Protein AF-A0A1G1CRH3-F1 (afdb_monomer_lite)

Secondary structure (DSSP, 8-state):
------PPPP---------------PPPPPPP-----------------------------PPPPP---------------------PPPPPTTHHHHHHHHHHHT--HHHHHHHHHHHHTT-TT-EETTTTEETTTTEEHHHHHHHHHHHTS---GGGGGSHHHHHHHHHHHHHHHGGGG-TTTT-

pLDDT: mean 76.16, std 23.14, range [40.47, 98.94]

Foldseek 3Di:
DDDDDDDDDDDDPDDDPPDDPPPDDDDDDDDDDDDDDDDDDDDDDDDDDPDDDDDDPPPPPDPDDDDDDDDDDDDPPDPPDPDDPDPDQDDEPCLVLLVVLCVVLVHDSVLLSQQLCVQPNNQQQDADPVQCFGGSNRDHLVRQQVLCVVVVHDSPSVCRSPHNSVSNSVSSCCSVPNDVVRVPRND

Sequence (187 aa):
MISIVNQINLNLVGVITSTVLAVTSPQAVPQDLALTDPVVGQVNLDSLDPQSGEISSSLVFKPAKPAQPARLVMAAKAAVKVEKPQKTLPESPYEALFTQFANQFGVEVQLLKRIAWCESHYHPDSYNRSGGYGGIFQFSSSTWQSTRRAMGLDPNPDLRFDAEQAIMTAAFKIAAGGVRAWPVCSR

Structure (mmCIF, N/CA/C/O backbone):
data_AF-A0A1G1CRH3-F1
#
_entry.id   AF-A0A1G1CRH3-F1
#
loop_
_atom_site.group_PDB
_atom_site.id
_atom_site.type_symbol
_atom_site.label_atom_id
_atom_site.label_alt_id
_atom_site.label_comp_id
_atom_site.label_asym_id
_atom_site.label_entity_id
_atom_site.label_seq_id
_atom_site.pdbx_PDB_ins_code
_atom_site.Cartn_x
_atom_site.Cartn_y
_atom_site.Cartn_z
_atom_site.occupancy
_atom_site.B_iso_or_equiv
_atom_site.auth_seq_id
_atom_site.auth_comp_id
_atom_site.auth_asym_id
_atom_site.auth_atom_id
_atom_site.pdbx_PDB_model_num
ATOM 1 N N . MET A 1 1 ? 69.887 -15.342 -23.455 1.00 40.47 1 MET A N 1
ATOM 2 C CA . MET A 1 1 ? 69.069 -16.457 -23.978 1.00 40.47 1 MET A CA 1
ATOM 3 C C . MET A 1 1 ? 67.656 -16.273 -23.432 1.00 40.47 1 MET A C 1
ATOM 5 O O . MET A 1 1 ? 67.504 -16.317 -22.224 1.00 40.47 1 MET A O 1
ATOM 9 N N . ILE A 1 2 ? 66.795 -15.616 -24.224 1.00 41.41 2 ILE A N 1
ATOM 10 C CA . ILE A 1 2 ? 65.574 -16.176 -24.867 1.00 41.41 2 ILE A CA 1
ATOM 11 C C . ILE A 1 2 ? 64.454 -16.336 -23.817 1.00 41.41 2 ILE A C 1
ATOM 13 O O . ILE A 1 2 ? 64.553 -17.197 -22.957 1.00 41.41 2 ILE A O 1
ATOM 17 N N . SER A 1 3 ? 63.548 -15.349 -23.689 1.00 42.38 3 SER A N 1
ATOM 18 C CA . SER A 1 3 ? 62.210 -15.282 -24.342 1.00 42.38 3 SER A CA 1
ATOM 19 C C . SER A 1 3 ? 61.366 -16.534 -24.053 1.00 42.38 3 SER A C 1
ATOM 21 O O . SER A 1 3 ? 61.834 -17.645 -24.235 1.00 42.38 3 SER A O 1
ATOM 23 N N . ILE A 1 4 ? 60.116 -16.428 -23.606 1.00 52.91 4 ILE A N 1
ATOM 24 C CA . ILE A 1 4 ? 58.981 -16.110 -24.482 1.00 52.91 4 ILE A CA 1
ATOM 25 C C . ILE A 1 4 ? 57.815 -15.535 -23.655 1.00 52.91 4 ILE A C 1
ATOM 27 O O . ILE A 1 4 ? 57.413 -16.081 -22.630 1.00 52.91 4 ILE A O 1
ATOM 31 N N . VAL A 1 5 ? 57.281 -14.426 -24.165 1.00 51.28 5 VAL A N 1
ATOM 32 C CA . VAL A 1 5 ? 56.033 -13.751 -23.795 1.00 51.28 5 VAL A CA 1
ATOM 33 C C . VAL A 1 5 ? 54.843 -14.555 -24.331 1.00 51.28 5 VAL A C 1
ATOM 35 O O . VAL A 1 5 ? 54.840 -14.945 -25.498 1.00 51.28 5 VAL A O 1
ATOM 38 N N . ASN A 1 6 ? 53.828 -14.783 -23.495 1.00 54.72 6 ASN A N 1
ATOM 39 C CA . ASN A 1 6 ? 52.579 -15.441 -23.879 1.00 54.72 6 ASN A CA 1
ATOM 40 C C . ASN A 1 6 ? 51.665 -14.440 -24.610 1.00 54.72 6 ASN A C 1
ATOM 42 O O . ASN A 1 6 ? 51.128 -13.518 -23.998 1.00 54.72 6 ASN A O 1
ATOM 46 N N . GLN A 1 7 ? 51.545 -14.605 -25.927 1.00 54.62 7 GLN A N 1
ATOM 47 C CA . GLN A 1 7 ? 50.739 -13.770 -26.816 1.00 54.62 7 GLN A CA 1
ATOM 48 C C . GLN A 1 7 ? 49.254 -14.141 -26.734 1.00 54.62 7 GLN A C 1
ATOM 50 O O . GLN A 1 7 ? 48.869 -15.288 -26.961 1.00 54.62 7 GLN A O 1
ATOM 55 N N . ILE A 1 8 ? 48.418 -13.139 -26.464 1.00 56.03 8 ILE A N 1
ATOM 56 C CA . ILE A 1 8 ? 46.960 -13.207 -26.579 1.00 56.03 8 ILE A CA 1
ATOM 57 C C . ILE A 1 8 ? 46.613 -13.076 -28.066 1.00 56.03 8 ILE A C 1
ATOM 59 O O . ILE A 1 8 ? 46.990 -12.102 -28.716 1.00 56.03 8 ILE A O 1
ATOM 63 N N . ASN A 1 9 ? 45.923 -14.080 -28.606 1.00 52.56 9 ASN A N 1
ATOM 64 C CA . ASN A 1 9 ? 45.497 -14.108 -30.000 1.00 52.56 9 ASN A CA 1
ATOM 65 C C . ASN A 1 9 ? 44.395 -13.077 -30.278 1.00 52.56 9 ASN A C 1
ATOM 67 O O . ASN A 1 9 ? 43.394 -12.986 -29.569 1.00 52.56 9 ASN A O 1
ATOM 71 N N . LEU A 1 10 ? 44.621 -12.341 -31.362 1.00 49.91 10 LEU A N 1
ATOM 72 C CA . LEU A 1 10 ? 43.716 -11.423 -32.037 1.00 49.91 10 LEU A CA 1
ATOM 73 C C . LEU A 1 10 ? 42.700 -12.193 -32.901 1.00 49.91 10 LEU A C 1
ATOM 75 O O . LEU A 1 10 ? 42.990 -13.294 -33.365 1.00 49.91 10 LEU A O 1
ATOM 79 N N . ASN A 1 11 ? 41.602 -11.500 -33.223 1.00 46.34 11 ASN A N 1
ATOM 80 C CA . ASN A 1 11 ? 40.618 -11.740 -34.294 1.00 46.34 11 ASN A CA 1
ATOM 81 C C . ASN A 1 11 ? 39.304 -12.406 -33.867 1.00 46.34 11 ASN A C 1
ATOM 83 O O . ASN A 1 11 ? 39.224 -13.622 -33.759 1.00 46.34 11 ASN A O 1
ATOM 87 N N . LEU A 1 12 ? 38.233 -11.604 -33.801 1.00 51.25 12 LEU A N 1
ATOM 88 C CA . LEU A 1 12 ? 37.187 -11.670 -34.831 1.00 51.25 12 LEU A CA 1
ATOM 89 C C . LEU A 1 12 ? 36.313 -10.403 -34.784 1.00 51.25 12 LEU A C 1
ATOM 91 O O . LEU A 1 12 ? 35.428 -10.260 -33.945 1.00 51.25 12 LEU A O 1
ATOM 95 N N . VAL A 1 13 ? 36.573 -9.469 -35.701 1.00 52.97 13 VAL A N 1
ATOM 96 C CA . VAL A 1 13 ? 35.662 -8.361 -36.014 1.00 52.97 13 VAL A CA 1
ATOM 97 C C . VAL A 1 13 ? 34.522 -8.949 -36.846 1.00 52.97 13 VAL A C 1
ATOM 99 O O . VAL A 1 13 ? 34.638 -9.108 -38.058 1.00 52.97 13 VAL A O 1
ATOM 102 N N . GLY A 1 14 ? 33.447 -9.349 -36.171 1.00 48.03 14 GLY A N 1
ATOM 103 C CA . GLY A 1 14 ? 32.207 -9.800 -36.793 1.00 48.03 14 GLY A CA 1
ATOM 104 C C . GLY A 1 14 ? 31.255 -8.628 -36.988 1.00 48.03 14 GLY A C 1
ATOM 105 O O . GLY A 1 14 ? 30.547 -8.235 -36.066 1.00 48.03 14 GLY A O 1
ATOM 106 N N . VAL A 1 15 ? 31.246 -8.074 -38.197 1.00 55.88 15 VAL A N 1
ATOM 107 C CA . VAL A 1 15 ? 30.199 -7.175 -38.690 1.00 55.88 15 VAL A CA 1
ATOM 108 C C . VAL A 1 15 ? 28.891 -7.968 -38.745 1.00 55.88 15 VAL A C 1
ATOM 110 O O . VAL A 1 15 ? 28.751 -8.863 -39.572 1.00 55.88 15 VAL A O 1
ATOM 113 N N . ILE A 1 16 ? 27.930 -7.644 -37.881 1.00 57.97 16 ILE A N 1
ATOM 114 C CA . ILE A 1 16 ? 26.533 -8.053 -38.053 1.00 57.97 16 ILE A CA 1
ATOM 115 C C . ILE A 1 16 ? 25.712 -6.807 -38.356 1.00 57.97 16 ILE A C 1
ATOM 117 O O . ILE A 1 16 ? 25.404 -5.985 -37.497 1.00 57.97 16 ILE A O 1
ATOM 121 N N . THR A 1 17 ? 25.416 -6.658 -39.642 1.00 55.25 17 THR A N 1
ATOM 122 C CA . THR A 1 17 ? 24.447 -5.723 -40.201 1.00 55.25 17 THR A CA 1
ATOM 123 C C . THR A 1 17 ? 23.059 -6.064 -39.666 1.00 55.25 17 THR A C 1
ATOM 125 O O . THR A 1 17 ? 22.392 -6.958 -40.187 1.00 55.25 17 THR A O 1
ATOM 128 N N . SER A 1 18 ? 22.616 -5.358 -38.627 1.00 52.81 18 SER A N 1
ATOM 129 C CA . SER A 1 18 ? 21.215 -5.378 -38.207 1.00 52.81 18 SER A CA 1
ATOM 130 C C . SER A 1 18 ? 20.369 -4.681 -39.267 1.00 52.81 18 SER A C 1
ATOM 132 O O . SER A 1 18 ? 20.340 -3.456 -39.377 1.00 52.81 18 SER A O 1
ATOM 134 N N . THR A 1 19 ? 19.693 -5.486 -40.075 1.00 62.59 19 THR A N 1
ATOM 135 C CA . THR A 1 19 ? 18.593 -5.064 -40.933 1.00 62.59 19 THR A CA 1
ATOM 136 C C . THR A 1 19 ? 17.456 -4.573 -40.039 1.00 62.59 19 THR A C 1
ATOM 138 O O . THR A 1 19 ? 16.835 -5.343 -39.311 1.00 62.59 19 THR A O 1
ATOM 141 N N . VAL A 1 20 ? 17.191 -3.267 -40.068 1.00 56.97 20 VAL A N 1
ATOM 142 C CA . VAL A 1 20 ? 15.997 -2.674 -39.461 1.00 56.97 20 VAL A CA 1
ATOM 143 C C . VAL A 1 20 ? 14.819 -2.975 -40.387 1.00 56.97 20 VAL A C 1
ATOM 145 O O . VAL A 1 20 ? 14.635 -2.311 -41.405 1.00 56.97 20 VAL A O 1
ATOM 148 N N . LEU A 1 21 ? 14.022 -3.992 -40.055 1.00 54.59 21 LEU A N 1
ATOM 149 C CA . LEU A 1 21 ? 12.676 -4.143 -40.606 1.00 54.59 21 LEU A CA 1
ATOM 150 C C . LEU A 1 21 ? 11.780 -3.106 -39.924 1.00 54.59 21 LEU A C 1
ATOM 152 O O . LEU A 1 21 ? 11.285 -3.313 -38.818 1.00 54.59 21 LEU A O 1
ATOM 156 N N . ALA A 1 22 ? 11.600 -1.965 -40.585 1.00 54.91 22 ALA A N 1
ATOM 157 C CA . ALA A 1 22 ? 10.552 -1.016 -40.252 1.00 54.91 22 ALA A CA 1
ATOM 158 C C . ALA A 1 22 ? 9.191 -1.678 -40.526 1.00 54.91 22 ALA A C 1
ATOM 160 O O . ALA A 1 22 ? 8.758 -1.770 -41.676 1.00 54.91 22 ALA A O 1
ATOM 161 N N . VAL A 1 23 ? 8.519 -2.155 -39.474 1.00 50.09 23 VAL A N 1
ATOM 162 C CA . VAL A 1 23 ? 7.095 -2.495 -39.549 1.00 50.09 23 VAL A CA 1
ATOM 163 C C . VAL A 1 23 ? 6.340 -1.170 -39.654 1.00 50.09 23 VAL A C 1
ATOM 165 O O . VAL A 1 23 ? 6.218 -0.396 -38.707 1.00 50.09 23 VAL A O 1
ATOM 168 N N . THR A 1 24 ? 5.933 -0.849 -40.874 1.00 51.28 24 THR A N 1
ATOM 169 C CA . THR A 1 24 ? 5.051 0.273 -41.163 1.00 51.28 24 THR A CA 1
ATOM 170 C C . THR A 1 24 ? 3.630 -0.270 -41.097 1.00 51.28 24 THR A C 1
ATOM 172 O O . THR A 1 24 ? 3.178 -0.976 -41.991 1.00 51.28 24 THR A O 1
ATOM 175 N N . SER A 1 25 ? 2.934 0.010 -39.996 1.00 64.12 25 SER A N 1
ATOM 176 C CA . SER A 1 25 ? 1.481 -0.158 -39.922 1.00 64.12 25 SER A CA 1
ATOM 177 C C . SER A 1 25 ? 0.824 1.174 -40.272 1.00 64.12 25 SER A C 1
ATOM 179 O O . SER A 1 25 ? 0.838 2.077 -39.434 1.00 64.12 25 SER A O 1
ATOM 181 N N . PRO A 1 26 ? 0.232 1.337 -41.466 1.00 57.19 26 PRO A N 1
ATOM 182 C CA . PRO A 1 26 ? -0.725 2.403 -41.689 1.00 57.19 26 PRO A CA 1
ATOM 183 C C . PRO A 1 26 ? -2.065 2.019 -41.052 1.00 57.19 26 PRO A C 1
ATOM 185 O O . PRO A 1 26 ? -2.687 1.010 -41.384 1.00 57.19 26 PRO A O 1
ATOM 188 N N . GLN A 1 27 ? -2.480 2.850 -40.101 1.00 49.41 27 GLN A N 1
ATOM 189 C CA . GLN A 1 27 ? -3.813 2.870 -39.516 1.00 49.41 27 GLN A CA 1
ATOM 190 C C . GLN A 1 27 ? -4.856 3.074 -40.624 1.00 49.41 27 GLN A C 1
ATOM 192 O O . GLN A 1 27 ? -4.813 4.067 -41.348 1.00 49.41 27 GLN A O 1
ATOM 197 N N . ALA A 1 28 ? -5.808 2.147 -40.735 1.00 53.78 28 ALA A N 1
ATOM 198 C CA . ALA A 1 28 ? -7.038 2.372 -41.480 1.00 53.78 28 ALA A CA 1
ATOM 199 C C . ALA A 1 28 ? -7.995 3.191 -40.603 1.00 53.78 28 ALA A C 1
ATOM 201 O O . ALA A 1 28 ? -8.389 2.770 -39.515 1.00 53.78 28 ALA A O 1
ATOM 202 N N . VAL A 1 29 ? -8.310 4.389 -41.082 1.00 62.53 29 VAL A N 1
ATOM 203 C CA . VAL A 1 29 ? -9.288 5.324 -40.520 1.00 62.53 29 VAL A CA 1
ATOM 204 C C . VAL A 1 29 ? -10.705 4.805 -40.826 1.00 62.53 29 VAL A C 1
ATOM 206 O O . VAL A 1 29 ? -10.929 4.334 -41.944 1.00 62.53 29 VAL A O 1
ATOM 209 N N . PRO A 1 30 ? -11.666 4.873 -39.887 1.00 56.84 30 PRO A N 1
ATOM 210 C CA . PRO A 1 30 ? -13.060 4.520 -40.153 1.00 56.84 30 PRO A CA 1
ATOM 211 C C . PRO A 1 30 ? -13.726 5.565 -41.059 1.00 56.84 30 PRO A C 1
ATOM 213 O O . PRO A 1 30 ? -13.561 6.766 -40.846 1.00 56.84 30 PRO A O 1
ATOM 216 N N . GLN A 1 31 ? -14.482 5.102 -42.059 1.00 55.53 31 GLN A N 1
ATOM 217 C CA . GLN A 1 31 ? -15.371 5.948 -42.853 1.00 55.53 31 GLN A CA 1
ATOM 218 C C . GLN A 1 31 ? -16.820 5.860 -42.368 1.00 55.53 31 GLN A C 1
ATOM 220 O O . GLN A 1 31 ? -17.284 4.844 -41.855 1.00 55.53 31 GLN A O 1
ATOM 225 N N . ASP A 1 32 ? -17.452 7.009 -42.539 1.00 46.66 32 ASP A N 1
ATOM 226 C CA . ASP A 1 32 ? -18.704 7.530 -42.024 1.00 46.66 32 ASP A CA 1
ATOM 227 C C . ASP A 1 32 ? -19.993 6.929 -42.621 1.00 46.66 32 ASP A C 1
ATOM 229 O O . ASP A 1 32 ? -19.995 6.382 -43.720 1.00 46.66 32 ASP A O 1
ATOM 233 N N . LEU A 1 33 ? -21.087 7.186 -41.890 1.00 47.84 33 LEU A N 1
ATOM 234 C CA . LEU A 1 33 ? -22.477 7.448 -42.322 1.00 47.84 33 LEU A CA 1
ATOM 235 C C . LEU A 1 33 ? -23.228 6.483 -43.271 1.00 47.84 33 LEU A C 1
ATOM 237 O O . LEU A 1 33 ? -22.964 6.426 -44.466 1.00 47.84 33 LEU A O 1
ATOM 241 N N . ALA A 1 34 ? -24.351 5.943 -42.771 1.00 45.38 34 ALA A N 1
ATOM 242 C CA . ALA A 1 34 ? -25.724 6.249 -43.242 1.00 45.38 34 ALA A CA 1
ATOM 243 C C . ALA A 1 34 ? -26.755 5.451 -42.404 1.00 45.38 34 ALA A C 1
ATOM 245 O O . ALA A 1 34 ? -26.666 4.233 -42.297 1.00 45.38 34 ALA A O 1
AT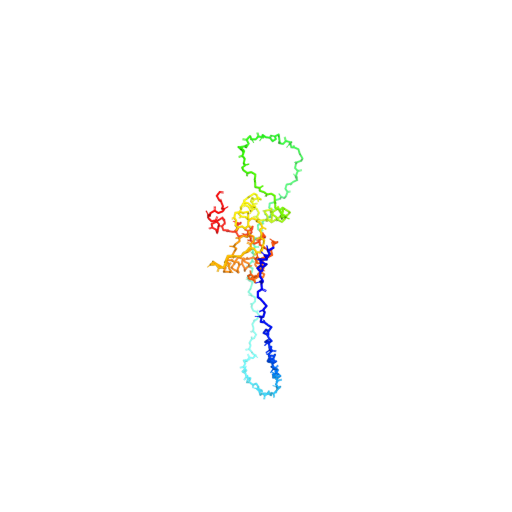OM 246 N N . LEU A 1 35 ? -27.608 6.111 -41.611 1.00 51.50 35 LEU A N 1
ATOM 247 C CA . LEU A 1 35 ? -29.008 6.458 -41.933 1.00 51.50 35 LEU A CA 1
ATOM 248 C C . LEU A 1 35 ? -29.874 5.281 -42.434 1.00 51.50 35 LEU A C 1
ATOM 250 O O . LEU A 1 35 ? -29.837 4.959 -43.613 1.00 51.50 35 LEU A O 1
ATOM 254 N N . THR A 1 36 ? -30.722 4.730 -41.554 1.00 52.44 36 THR A N 1
ATOM 255 C CA . THR A 1 36 ? -32.134 4.384 -41.842 1.00 52.44 36 THR A CA 1
ATOM 256 C C . THR A 1 36 ? -32.944 4.350 -40.531 1.00 52.44 36 THR A C 1
ATOM 258 O O . THR A 1 36 ? -32.824 3.435 -39.728 1.00 52.44 36 THR A O 1
ATOM 261 N N . ASP A 1 37 ? -33.643 5.461 -40.294 1.00 56.28 37 ASP A N 1
ATOM 262 C CA . ASP A 1 37 ? -35.018 5.698 -39.808 1.00 56.28 37 ASP A CA 1
ATOM 263 C C . ASP A 1 37 ? -35.855 4.691 -38.963 1.00 56.28 37 ASP A C 1
ATOM 265 O O . ASP A 1 37 ? -35.586 3.493 -38.901 1.00 56.28 37 ASP A O 1
ATOM 269 N N . PRO A 1 38 ? -36.908 5.204 -38.273 1.00 57.53 38 PRO A N 1
ATOM 270 C CA . PRO A 1 38 ? -37.418 4.688 -37.004 1.00 57.53 38 PRO A CA 1
ATOM 271 C C . PRO A 1 38 ? -38.680 3.822 -37.136 1.00 57.53 38 PRO A C 1
ATOM 273 O O . PRO A 1 38 ? -39.551 4.076 -37.966 1.00 57.53 38 PRO A O 1
ATOM 276 N N . VAL A 1 39 ? -38.853 2.866 -36.216 1.00 54.38 39 VAL A N 1
ATOM 277 C CA . VAL A 1 39 ? -40.161 2.251 -35.945 1.00 54.38 39 VAL A CA 1
ATOM 278 C C . VAL A 1 39 ? -40.770 2.875 -34.694 1.00 54.38 39 VAL A C 1
ATOM 280 O O . VAL A 1 39 ? -40.325 2.690 -33.563 1.00 54.38 39 VAL A O 1
ATOM 283 N N . VAL A 1 40 ? -41.808 3.656 -34.969 1.00 43.47 40 VAL A N 1
ATOM 284 C CA . VAL A 1 40 ? -42.787 4.215 -34.049 1.00 43.47 40 VAL A CA 1
ATOM 285 C C . VAL A 1 40 ? -43.629 3.070 -33.484 1.00 43.47 40 VAL A C 1
ATOM 287 O O . VAL A 1 40 ? -44.375 2.422 -34.212 1.00 43.47 40 VAL A O 1
ATOM 290 N N . GLY A 1 41 ? -43.528 2.836 -32.178 1.00 44.62 41 GLY A N 1
ATOM 291 C CA . GLY A 1 41 ? -44.517 2.091 -31.406 1.00 44.62 41 GLY A CA 1
ATOM 292 C C . GLY A 1 41 ? -45.351 3.080 -30.604 1.00 44.62 41 GLY A C 1
ATOM 293 O O . GLY A 1 41 ? -44.901 3.570 -29.572 1.00 44.62 41 GLY A O 1
ATOM 294 N N . GLN A 1 42 ? -46.541 3.410 -31.105 1.00 53.72 42 GLN A N 1
ATOM 295 C CA . GLN A 1 42 ? -47.527 4.215 -30.389 1.00 53.72 42 GLN A CA 1
ATOM 296 C C . GLN A 1 42 ? -47.968 3.478 -29.119 1.00 53.72 42 GLN A C 1
ATOM 298 O O . GLN A 1 42 ? -48.537 2.391 -29.200 1.00 53.72 42 GLN A O 1
ATOM 303 N N . VAL A 1 43 ? -47.768 4.093 -27.955 1.00 51.75 43 VAL A N 1
ATOM 304 C CA . VAL A 1 43 ? -48.576 3.803 -26.769 1.00 51.75 43 VAL A CA 1
ATOM 305 C C . VAL A 1 43 ? -49.463 5.011 -26.508 1.00 51.75 43 VAL A C 1
ATOM 307 O O . VAL A 1 43 ? -48.998 6.148 -26.468 1.00 51.75 43 VAL A O 1
ATOM 310 N N . ASN A 1 44 ? -50.762 4.733 -26.455 1.00 43.47 44 ASN A N 1
ATOM 311 C CA . ASN A 1 44 ? -51.834 5.707 -26.350 1.00 43.47 44 ASN A CA 1
ATOM 312 C C . ASN A 1 44 ? -51.672 6.597 -25.115 1.00 43.47 44 ASN A C 1
ATOM 314 O O . ASN A 1 44 ? -51.469 6.119 -24.000 1.00 43.47 44 ASN A O 1
ATOM 318 N N . LEU A 1 45 ? -51.806 7.896 -25.356 1.00 47.66 45 LEU A N 1
ATOM 319 C CA . LEU A 1 45 ? -51.907 8.950 -24.365 1.00 47.66 45 LEU A CA 1
ATOM 320 C C . LEU A 1 45 ? -53.391 9.171 -24.078 1.00 47.66 45 LEU A C 1
ATOM 322 O O . LEU A 1 45 ? -53.982 10.039 -24.693 1.00 47.66 45 LEU A O 1
ATOM 326 N N . ASP A 1 46 ? -53.982 8.367 -23.197 1.00 49.72 46 ASP A N 1
ATOM 327 C CA . ASP A 1 46 ? -55.298 8.638 -22.604 1.00 49.72 46 ASP A CA 1
ATOM 328 C C . ASP A 1 46 ? -55.490 7.739 -21.376 1.00 49.72 46 ASP A C 1
ATOM 330 O O . ASP A 1 46 ? -55.878 6.582 -21.499 1.00 49.72 46 ASP A O 1
ATOM 334 N N . SER A 1 47 ? -55.175 8.255 -20.186 1.00 47.97 47 SER A N 1
ATOM 335 C CA . SER A 1 47 ? -56.052 8.149 -19.012 1.00 47.97 47 SER A CA 1
ATOM 336 C C . SER A 1 47 ? -55.434 8.917 -17.846 1.00 47.97 47 SER A C 1
ATOM 338 O O . SER A 1 47 ? -54.352 8.603 -17.354 1.00 47.97 47 SER A O 1
ATOM 340 N N . LEU A 1 48 ? -56.154 9.948 -17.425 1.00 49.41 48 LEU A N 1
ATOM 341 C CA . LEU A 1 48 ? -55.945 10.709 -16.204 1.00 49.41 48 LEU A CA 1
ATOM 342 C C . LEU A 1 48 ? -56.168 9.799 -14.991 1.00 49.41 48 LEU A C 1
ATOM 344 O O . LEU A 1 48 ? -57.236 9.206 -14.888 1.00 49.41 48 LEU A O 1
ATOM 348 N N . ASP A 1 49 ? -55.220 9.758 -14.055 1.00 53.50 49 ASP A N 1
ATOM 349 C CA . ASP A 1 49 ? -55.545 9.534 -12.642 1.00 53.50 49 ASP A CA 1
ATOM 350 C C . ASP A 1 49 ? -54.439 10.105 -11.729 1.00 53.50 49 ASP A C 1
ATOM 352 O O . ASP A 1 49 ? -53.329 9.565 -11.682 1.00 53.50 49 ASP A O 1
ATOM 356 N N . PRO A 1 50 ? -54.680 11.224 -11.019 1.00 49.97 50 PRO A N 1
ATOM 357 C CA . PRO A 1 50 ? -53.822 11.696 -9.948 1.00 49.97 50 PRO A CA 1
ATOM 358 C C . PRO A 1 50 ? -54.346 11.141 -8.618 1.00 49.97 50 PRO A C 1
ATOM 360 O O . PRO A 1 50 ? -55.029 11.838 -7.868 1.00 49.97 50 PRO A O 1
ATOM 363 N N . GLN A 1 51 ? -54.008 9.892 -8.297 1.00 45.50 51 GLN A N 1
ATOM 364 C CA . GLN A 1 51 ? -54.186 9.366 -6.944 1.00 45.50 51 GLN A CA 1
ATOM 365 C C . GLN A 1 51 ? -52.863 9.388 -6.184 1.00 45.50 51 GLN A C 1
ATOM 367 O O . GLN A 1 51 ? -51.994 8.531 -6.323 1.00 45.50 51 GLN A O 1
ATOM 372 N N . SER A 1 52 ? -52.752 10.439 -5.372 1.00 50.25 52 SER A N 1
ATOM 373 C CA . SER A 1 52 ? -52.195 10.435 -4.020 1.00 50.25 52 SER A CA 1
ATOM 374 C C . SER A 1 52 ? -51.852 9.043 -3.477 1.00 50.25 52 SER A C 1
ATOM 376 O O . SER A 1 52 ? -52.725 8.297 -3.035 1.00 50.25 52 SER A O 1
ATOM 378 N N . GLY A 1 53 ? -50.557 8.744 -3.459 1.00 40.81 53 GLY A N 1
ATOM 379 C CA . GLY A 1 53 ? -49.967 7.612 -2.762 1.00 40.81 53 GLY A CA 1
ATOM 380 C C . GLY A 1 53 ? -48.792 8.107 -1.940 1.00 40.81 53 GLY A C 1
ATOM 381 O O . GLY A 1 53 ? -47.644 8.038 -2.371 1.00 40.81 53 GLY A O 1
ATOM 382 N N . GLU A 1 54 ? -49.093 8.655 -0.767 1.00 49.22 54 GLU A N 1
ATOM 383 C CA . GLU A 1 54 ? -48.099 8.880 0.269 1.00 49.22 54 GLU A CA 1
ATOM 384 C C . GLU A 1 54 ? -47.478 7.537 0.666 1.00 49.22 54 GLU A C 1
ATOM 386 O O . GLU A 1 54 ? -48.115 6.716 1.320 1.00 49.22 54 GLU A O 1
ATOM 391 N N . ILE A 1 55 ? -46.210 7.326 0.320 1.00 49.78 55 ILE A N 1
ATOM 392 C CA . ILE A 1 55 ? -45.344 6.438 1.096 1.00 49.78 55 ILE A CA 1
ATOM 393 C C . ILE A 1 55 ? -44.147 7.227 1.599 1.00 49.78 55 ILE A C 1
ATOM 395 O O . ILE A 1 55 ? -43.029 7.187 1.093 1.00 49.78 55 ILE A O 1
ATOM 399 N N . SER A 1 56 ? -44.453 7.948 2.674 1.00 53.47 56 SER A N 1
ATOM 400 C CA . SER A 1 56 ? -43.578 8.134 3.819 1.00 53.47 56 SER A CA 1
ATOM 401 C C . SER A 1 56 ? -42.716 6.884 4.050 1.00 53.47 56 SER A C 1
ATOM 403 O O . SER A 1 56 ? -43.178 5.864 4.555 1.00 53.47 56 SER A O 1
ATOM 405 N N . SER A 1 57 ? -41.441 6.959 3.676 1.00 45.75 57 SER A N 1
ATOM 406 C CA . SER A 1 57 ? -40.389 6.136 4.271 1.00 45.75 57 SER A CA 1
ATOM 407 C C . SER A 1 57 ? -39.470 7.061 5.046 1.00 45.75 57 SER A C 1
ATOM 409 O O . SER A 1 57 ? -38.415 7.495 4.589 1.00 45.75 57 SER A O 1
ATOM 411 N N . SER A 1 58 ? -39.938 7.375 6.252 1.00 51.06 58 SER A N 1
ATOM 412 C CA . SER A 1 58 ? -39.124 7.896 7.339 1.00 51.06 58 SER A CA 1
ATOM 413 C C . SER A 1 58 ? -38.024 6.883 7.659 1.00 51.06 58 SER A C 1
ATOM 415 O O . SER A 1 58 ? -38.215 5.973 8.465 1.00 51.06 58 SER A O 1
ATOM 417 N N . LEU A 1 59 ? -36.847 7.045 7.057 1.00 47.53 59 LEU A N 1
ATOM 418 C CA . LEU A 1 59 ? -35.627 6.534 7.666 1.00 47.53 59 LEU A CA 1
ATOM 419 C C . LEU A 1 59 ? -35.309 7.437 8.852 1.00 47.53 59 LEU A C 1
ATOM 421 O O . LEU A 1 59 ? -34.742 8.520 8.729 1.00 47.53 59 LEU A O 1
ATOM 425 N N . VAL A 1 60 ? -35.755 6.958 10.008 1.00 48.41 60 VAL A N 1
ATOM 426 C CA . VAL A 1 60 ? -35.403 7.422 11.343 1.00 48.41 60 VAL A CA 1
ATOM 427 C C . VAL A 1 60 ? -33.880 7.543 11.429 1.00 48.41 60 VAL A C 1
ATOM 429 O O . VAL A 1 60 ? -33.169 6.567 11.677 1.00 48.41 60 VAL A O 1
ATOM 432 N N . PHE A 1 61 ? -33.367 8.758 11.239 1.00 46.81 61 PHE A N 1
ATOM 433 C CA . PHE A 1 61 ? -32.048 9.122 11.729 1.00 46.81 61 PHE A CA 1
ATOM 434 C C . PHE A 1 61 ? -32.113 9.024 13.249 1.00 46.81 61 PHE A C 1
ATOM 436 O O . PHE A 1 61 ? -32.708 9.863 13.926 1.00 46.81 61 PHE A O 1
ATOM 443 N N . LYS A 1 62 ? -31.528 7.953 13.793 1.00 49.72 62 LYS A N 1
ATOM 444 C CA . LYS A 1 62 ? -31.236 7.868 15.223 1.00 49.72 62 LYS A CA 1
ATOM 445 C C . LYS A 1 62 ? -30.451 9.131 15.597 1.00 49.72 62 LYS A C 1
ATOM 447 O O . LYS A 1 62 ? -29.428 9.383 14.956 1.00 49.72 62 LYS A O 1
ATOM 452 N N . PRO A 1 63 ? -30.892 9.914 16.597 1.00 50.88 63 PRO A N 1
ATOM 453 C CA . PRO A 1 63 ? -30.152 11.080 17.043 1.00 50.88 63 PRO A CA 1
ATOM 454 C C . PRO A 1 63 ? -28.721 10.673 17.378 1.00 50.88 63 PRO A C 1
ATOM 456 O O . PRO A 1 63 ? -28.490 9.770 18.190 1.00 50.88 63 PRO A O 1
ATOM 459 N N . ALA A 1 64 ? -27.764 11.326 16.722 1.00 53.22 64 ALA A N 1
ATOM 460 C CA . ALA A 1 64 ? -26.372 11.255 17.108 1.00 53.22 64 ALA A CA 1
ATOM 461 C C . ALA A 1 64 ? -26.274 11.636 18.590 1.00 53.22 64 ALA A C 1
ATOM 463 O O . ALA A 1 64 ? -26.796 12.662 19.030 1.00 53.22 64 ALA A O 1
ATOM 464 N N . LYS A 1 65 ? -25.644 10.754 19.367 1.00 50.75 65 LYS A N 1
ATOM 465 C CA . LYS A 1 65 ? -25.349 10.942 20.785 1.00 50.75 65 LYS A CA 1
ATOM 466 C C . LYS A 1 65 ? -24.721 12.334 20.989 1.00 50.75 65 LYS A C 1
ATOM 468 O O . LYS A 1 65 ? -23.770 12.644 20.271 1.00 50.75 65 LYS A O 1
ATOM 473 N N . PRO A 1 66 ? -25.205 13.152 21.943 1.00 50.00 66 PRO A N 1
ATOM 474 C CA . PRO A 1 66 ? -24.651 14.476 22.194 1.00 50.00 66 PRO A CA 1
ATOM 475 C C . PRO A 1 66 ? -23.137 14.408 22.397 1.00 50.00 66 PRO A C 1
ATOM 477 O O . PRO A 1 66 ? -22.648 13.629 23.223 1.00 50.00 66 PRO A O 1
ATOM 480 N N . ALA A 1 67 ? -22.411 15.227 21.634 1.00 51.06 67 ALA A N 1
ATOM 481 C CA . ALA A 1 67 ? -21.007 15.509 21.870 1.00 51.06 67 ALA A CA 1
ATOM 482 C C . ALA A 1 67 ? -20.878 16.080 23.288 1.00 51.06 67 ALA A C 1
ATOM 484 O O . ALA A 1 67 ? -21.358 17.173 23.586 1.00 51.06 67 ALA A O 1
ATOM 485 N N . GLN A 1 68 ? -20.291 15.292 24.187 1.00 58.44 68 GLN A N 1
ATOM 486 C CA . GLN A 1 68 ? -19.972 15.745 25.532 1.00 58.44 68 GLN A CA 1
ATOM 487 C C . GLN A 1 68 ? -18.917 16.856 25.441 1.00 58.44 68 GLN A C 1
ATOM 489 O O . GLN A 1 68 ? -17.957 16.707 24.679 1.00 58.44 68 GLN A O 1
ATOM 494 N N . PRO A 1 69 ? -19.038 17.942 26.223 1.00 50.56 69 PRO A N 1
ATOM 495 C CA . PRO A 1 69 ? -17.944 18.883 26.383 1.00 50.56 69 PRO A CA 1
ATOM 496 C C . PRO A 1 69 ? -16.757 18.134 26.998 1.00 50.56 69 PRO A C 1
ATOM 498 O O . PRO A 1 69 ? -16.874 17.515 28.058 1.00 50.56 69 PRO A O 1
ATOM 501 N N . ALA A 1 70 ? -15.626 18.158 26.293 1.00 50.31 70 ALA A N 1
ATOM 502 C CA . ALA A 1 70 ? -14.377 17.567 26.740 1.00 50.31 70 ALA A CA 1
ATOM 503 C C . ALA A 1 70 ? -13.984 18.176 28.093 1.00 50.31 70 ALA A C 1
ATOM 505 O O . ALA A 1 70 ? -13.586 19.336 28.198 1.00 50.31 70 ALA A O 1
ATOM 506 N N . ARG A 1 71 ? -14.131 17.371 29.146 1.00 58.12 71 ARG A N 1
ATOM 507 C CA . ARG A 1 71 ? -13.651 17.667 30.489 1.00 58.12 71 ARG A CA 1
ATOM 508 C C . ARG A 1 71 ? -12.125 17.683 30.452 1.00 58.12 71 ARG A C 1
ATOM 510 O O . ARG A 1 71 ? -11.499 16.653 30.212 1.00 58.12 71 ARG A O 1
ATOM 517 N N . LEU A 1 72 ? -11.543 18.854 30.695 1.00 49.72 72 LEU A N 1
ATOM 518 C CA . LEU A 1 72 ? -10.122 18.986 30.984 1.00 49.72 72 LEU A CA 1
ATOM 519 C C . LEU A 1 72 ? -9.744 18.184 32.239 1.00 49.72 72 LEU A C 1
ATOM 521 O O . LEU A 1 72 ? -10.491 18.139 33.215 1.00 49.72 72 LEU A O 1
ATOM 525 N N . VAL A 1 73 ? -8.521 17.653 32.165 1.00 49.00 73 VAL A N 1
ATOM 526 C CA . VAL A 1 73 ? -7.637 17.124 33.213 1.00 49.00 73 VAL A CA 1
ATOM 527 C C . VAL A 1 73 ? -8.120 15.915 34.019 1.00 49.00 73 VAL A C 1
ATOM 529 O O . VAL A 1 73 ? -8.918 16.029 34.937 1.00 49.00 73 VAL A O 1
ATOM 532 N N . MET A 1 74 ? -7.467 14.771 33.784 1.00 46.25 74 MET A N 1
ATOM 533 C CA . MET A 1 74 ? -6.465 14.260 34.728 1.00 46.25 74 MET A CA 1
ATOM 534 C C . MET A 1 74 ? -5.349 13.557 33.950 1.00 46.25 74 MET A C 1
ATOM 536 O O . MET A 1 74 ? -5.607 12.712 33.097 1.00 46.25 74 MET A O 1
ATOM 540 N N . ALA A 1 75 ? -4.105 13.933 34.239 1.00 56.22 75 ALA A N 1
ATOM 541 C CA . ALA A 1 75 ? -2.917 13.255 33.753 1.00 56.22 75 ALA A CA 1
ATOM 542 C C . ALA A 1 75 ? -2.959 11.784 34.193 1.00 56.22 75 ALA A C 1
ATOM 544 O O . ALA A 1 75 ? -2.770 11.468 35.369 1.00 56.22 75 ALA A O 1
ATOM 545 N N . ALA A 1 76 ? -3.210 10.881 33.244 1.00 50.84 76 ALA A N 1
ATOM 546 C CA . ALA A 1 76 ? -2.968 9.466 33.447 1.00 50.84 76 ALA A CA 1
ATOM 547 C C . ALA A 1 76 ? -1.452 9.282 33.536 1.00 50.84 76 ALA A C 1
ATOM 549 O O . ALA A 1 76 ? -0.729 9.380 32.546 1.00 50.84 76 ALA A O 1
ATOM 550 N N . LYS A 1 77 ? -0.970 9.068 34.759 1.00 47.84 77 LYS A N 1
ATOM 551 C CA . LYS A 1 77 ? 0.394 8.637 35.042 1.00 47.84 77 LYS A CA 1
ATOM 552 C C . LYS A 1 77 ? 0.587 7.308 34.308 1.00 47.84 77 LYS A C 1
ATOM 554 O O . LYS A 1 77 ? 0.066 6.285 34.745 1.00 47.84 77 LYS A O 1
ATOM 559 N N . ALA A 1 78 ? 1.240 7.354 33.149 1.00 52.34 78 ALA A N 1
ATOM 560 C CA . ALA A 1 78 ? 1.502 6.184 32.329 1.00 52.34 78 ALA A CA 1
ATOM 561 C C . ALA A 1 78 ? 2.280 5.172 33.175 1.00 52.34 78 ALA A C 1
ATOM 563 O O . ALA A 1 78 ? 3.442 5.388 33.521 1.00 52.34 78 ALA A O 1
ATOM 564 N N . ALA A 1 79 ? 1.618 4.082 33.557 1.00 52.41 79 ALA A N 1
ATOM 565 C CA . ALA A 1 79 ? 2.298 2.911 34.065 1.00 52.41 79 ALA A CA 1
ATOM 566 C C . ALA A 1 79 ? 3.126 2.365 32.899 1.00 52.41 79 ALA A C 1
ATOM 568 O O . ALA A 1 79 ? 2.591 1.724 31.995 1.00 52.41 79 ALA A O 1
ATOM 569 N N . VAL A 1 80 ? 4.420 2.688 32.891 1.00 51.38 80 VAL A N 1
ATOM 570 C CA . VAL A 1 80 ? 5.388 2.108 31.963 1.00 51.38 80 VAL A CA 1
ATOM 571 C C . VAL A 1 80 ? 5.477 0.630 32.311 1.00 51.38 80 VAL A C 1
ATOM 573 O O . VAL A 1 80 ? 6.197 0.211 33.216 1.00 51.38 80 VAL A O 1
ATOM 576 N N . LYS A 1 81 ? 4.664 -0.167 31.624 1.00 57.25 81 LYS A N 1
ATOM 577 C CA . LYS A 1 81 ? 4.839 -1.608 31.570 1.00 57.25 81 LYS A CA 1
ATOM 578 C C . LYS A 1 81 ? 6.227 -1.823 30.978 1.00 57.25 81 LYS A C 1
ATOM 580 O O . LYS A 1 81 ? 6.493 -1.354 29.878 1.00 57.25 81 LYS A O 1
ATOM 585 N N . VAL A 1 82 ? 7.115 -2.473 31.729 1.00 50.69 82 VAL A N 1
ATOM 586 C CA . VAL A 1 82 ? 8.420 -2.897 31.217 1.00 50.69 82 VAL A CA 1
ATOM 587 C C . VAL A 1 82 ? 8.138 -3.901 30.105 1.00 50.69 82 VAL A C 1
ATOM 589 O O . VAL A 1 82 ? 7.837 -5.071 30.354 1.00 50.69 82 VAL A O 1
ATOM 592 N N . GLU A 1 83 ? 8.107 -3.402 28.876 1.00 62.78 83 GLU A N 1
ATOM 593 C CA . GLU A 1 83 ? 7.949 -4.213 27.684 1.00 62.78 83 GLU A CA 1
ATOM 594 C C . GLU A 1 83 ? 9.220 -5.051 27.528 1.00 62.78 83 GLU A C 1
ATOM 596 O O . GLU A 1 83 ? 10.337 -4.551 27.681 1.00 62.78 83 GLU A O 1
ATOM 601 N N . LYS A 1 84 ? 9.050 -6.362 27.297 1.00 47.66 84 LYS A N 1
ATOM 602 C CA . LYS A 1 84 ? 10.161 -7.244 26.911 1.00 47.66 84 LYS A CA 1
ATOM 603 C C . LYS A 1 84 ? 10.940 -6.571 25.775 1.00 47.66 84 LYS A C 1
ATOM 605 O O . LYS A 1 84 ? 10.288 -5.918 24.965 1.00 47.66 84 LYS A O 1
ATOM 610 N N . PRO A 1 85 ? 12.266 -6.778 25.652 1.00 51.47 85 PRO A N 1
ATOM 611 C CA . PRO A 1 85 ? 13.028 -6.282 24.512 1.00 51.47 85 PRO A CA 1
ATOM 612 C C . PRO A 1 85 ? 12.369 -6.766 23.217 1.00 51.47 85 PRO A C 1
ATOM 614 O O . PRO A 1 85 ? 12.507 -7.926 22.823 1.00 51.47 85 PRO A O 1
ATOM 617 N N . GLN A 1 86 ? 11.561 -5.907 22.602 1.00 57.88 86 GLN A N 1
ATOM 618 C CA . GLN A 1 86 ? 10.988 -6.181 21.304 1.00 57.88 86 GLN A CA 1
ATOM 619 C C . GLN A 1 86 ? 12.138 -6.072 20.321 1.00 57.88 86 GLN A C 1
ATOM 621 O O . GLN A 1 86 ? 12.909 -5.113 20.351 1.00 57.88 86 GLN A O 1
ATOM 626 N N . LYS A 1 87 ? 12.269 -7.082 19.462 1.00 7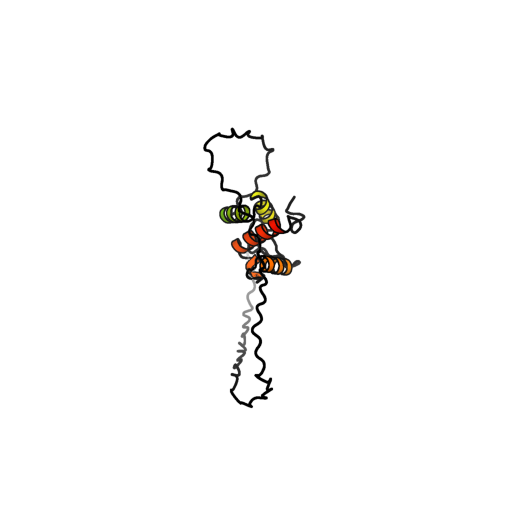0.19 87 LYS A N 1
ATOM 627 C CA . LYS A 1 87 ? 13.143 -6.997 18.300 1.00 70.19 87 LYS A CA 1
ATOM 628 C C . LYS A 1 87 ? 12.742 -5.735 17.540 1.00 70.19 87 LYS A C 1
ATOM 630 O O . LYS A 1 87 ? 11.634 -5.671 17.012 1.00 70.19 87 LYS A O 1
ATOM 635 N N . THR A 1 88 ? 13.613 -4.734 17.543 1.00 85.50 88 THR A N 1
ATOM 636 C CA . THR A 1 88 ? 13.342 -3.464 16.879 1.00 85.50 88 THR A CA 1
ATOM 637 C C . THR A 1 88 ? 13.300 -3.717 15.379 1.00 85.50 88 THR A C 1
ATOM 639 O O . THR A 1 88 ? 14.266 -4.226 14.804 1.00 85.50 88 THR A O 1
ATOM 642 N N . LEU A 1 89 ? 12.158 -3.421 14.757 1.00 91.69 89 LEU A N 1
ATOM 643 C CA . LEU A 1 89 ? 12.050 -3.406 13.302 1.00 91.69 89 LEU A CA 1
ATOM 644 C C . LEU A 1 89 ? 12.975 -2.313 12.751 1.00 91.69 89 LEU A C 1
ATOM 646 O O . LEU A 1 89 ? 13.094 -1.262 13.384 1.00 91.69 89 LEU A O 1
ATOM 650 N N . PRO A 1 90 ? 13.621 -2.531 11.596 1.00 95.12 90 PRO A N 1
ATOM 651 C CA . PRO A 1 90 ? 14.337 -1.464 10.914 1.00 95.12 90 PRO A CA 1
ATOM 652 C C . PRO A 1 90 ? 13.406 -0.311 10.550 1.00 95.12 90 PRO A C 1
ATOM 654 O O . PRO A 1 90 ? 12.212 -0.516 10.293 1.00 95.12 90 PRO A O 1
ATOM 657 N N . GLU A 1 91 ? 13.979 0.888 10.526 1.00 95.19 91 GLU A N 1
ATOM 658 C CA . GLU A 1 91 ? 13.268 2.097 10.132 1.00 95.19 91 GLU A CA 1
ATOM 659 C C . GLU A 1 91 ? 12.893 2.033 8.653 1.00 95.19 91 GLU A C 1
ATOM 661 O O . GLU A 1 91 ? 13.685 1.595 7.812 1.00 95.19 91 GLU A O 1
ATOM 666 N N . SER A 1 92 ? 11.673 2.453 8.336 1.00 97.12 92 SER A N 1
ATOM 667 C CA . SER A 1 92 ? 11.181 2.510 6.969 1.00 97.12 92 SER A CA 1
ATOM 668 C C . SER A 1 92 ? 11.348 3.911 6.376 1.00 97.12 92 SER A C 1
ATOM 670 O O . SER A 1 92 ? 11.147 4.898 7.075 1.00 97.12 92 SER A O 1
ATOM 672 N N . PRO A 1 93 ? 11.578 4.058 5.061 1.00 98.06 93 PRO A N 1
ATOM 673 C CA . PRO A 1 93 ? 11.408 5.354 4.400 1.00 98.06 93 PRO A CA 1
ATOM 674 C C . PRO A 1 93 ? 9.942 5.840 4.372 1.00 98.06 93 PRO A C 1
ATOM 676 O O . PRO A 1 93 ? 9.686 6.977 3.980 1.00 98.06 93 PRO A O 1
ATOM 679 N N . TYR A 1 94 ? 8.974 5.008 4.780 1.00 98.56 94 TYR A N 1
ATOM 680 C CA . TYR A 1 94 ? 7.535 5.284 4.691 1.00 98.56 94 TYR A CA 1
ATOM 681 C C . TYR A 1 94 ? 6.845 5.478 6.051 1.00 98.56 94 TYR A C 1
ATOM 683 O O . TYR A 1 94 ? 5.631 5.294 6.147 1.00 98.56 94 TYR A O 1
ATOM 691 N N . GLU A 1 95 ? 7.572 5.854 7.111 1.00 98.25 95 GLU A N 1
ATOM 692 C CA . GLU A 1 95 ? 7.005 6.008 8.469 1.00 98.25 95 GLU A CA 1
ATOM 693 C C . GLU A 1 95 ? 5.744 6.880 8.521 1.00 98.25 95 GLU A C 1
ATOM 695 O O . GLU A 1 95 ? 4.764 6.540 9.193 1.00 98.25 95 GLU A O 1
ATOM 700 N N . ALA A 1 96 ? 5.745 7.993 7.781 1.00 98.56 96 ALA A N 1
ATOM 701 C CA . ALA A 1 96 ? 4.605 8.899 7.717 1.00 98.56 96 ALA A CA 1
ATOM 702 C C . ALA A 1 96 ? 3.367 8.214 7.117 1.00 98.56 96 ALA A C 1
ATOM 704 O O . ALA A 1 96 ? 2.277 8.329 7.674 1.00 98.56 96 ALA A O 1
ATOM 705 N N . LEU A 1 97 ? 3.544 7.443 6.038 1.00 98.81 97 LEU A N 1
ATOM 706 C CA . LEU A 1 97 ? 2.461 6.723 5.364 1.00 98.81 97 LEU A CA 1
ATOM 707 C C . LEU A 1 97 ? 1.925 5.583 6.232 1.00 98.81 97 LEU A C 1
ATOM 709 O O . LEU A 1 97 ? 0.710 5.415 6.344 1.00 98.81 97 LEU A O 1
ATOM 713 N N . PHE A 1 98 ? 2.812 4.831 6.893 1.00 98.75 98 PHE A N 1
ATOM 714 C CA . PHE A 1 98 ? 2.393 3.805 7.846 1.00 98.75 98 PHE A CA 1
ATOM 715 C C . PHE A 1 98 ? 1.556 4.407 8.963 1.00 98.75 98 PHE A C 1
ATOM 717 O O . PHE A 1 98 ? 0.463 3.917 9.226 1.00 98.75 98 PHE A O 1
ATOM 724 N N . THR A 1 99 ? 2.029 5.492 9.574 1.00 98.62 99 THR A N 1
ATOM 725 C CA . THR A 1 99 ? 1.309 6.176 10.652 1.00 98.62 99 THR A CA 1
ATOM 726 C C . THR A 1 99 ? -0.041 6.704 10.171 1.00 98.62 99 THR A C 1
ATOM 728 O O . THR A 1 99 ? -1.063 6.472 10.814 1.00 98.62 99 THR A O 1
ATOM 731 N N . GLN A 1 100 ? -0.066 7.378 9.021 1.00 98.75 100 GLN A N 1
ATOM 732 C CA . GLN A 1 100 ? -1.276 7.950 8.440 1.00 98.75 100 GLN A CA 1
ATOM 733 C C . GLN A 1 100 ? -2.352 6.887 8.204 1.00 98.75 100 GLN A C 1
ATOM 735 O O . GLN A 1 100 ? -3.461 7.009 8.728 1.00 98.75 100 GLN A O 1
ATOM 740 N N . PHE A 1 101 ? -2.038 5.838 7.442 1.00 98.81 101 PHE A N 1
ATOM 741 C CA . PHE A 1 101 ? -3.046 4.858 7.044 1.00 98.81 101 PHE A CA 1
ATOM 742 C C . PHE A 1 101 ? -3.389 3.868 8.158 1.00 98.81 101 PHE A C 1
ATOM 744 O O . PHE A 1 101 ? -4.542 3.449 8.257 1.00 98.81 101 PHE A O 1
ATOM 751 N N . ALA A 1 102 ? -2.446 3.552 9.049 1.00 98.62 102 ALA A N 1
ATOM 752 C CA . ALA A 1 102 ? -2.748 2.825 10.279 1.00 98.62 102 ALA A CA 1
ATOM 753 C C . ALA A 1 102 ? -3.819 3.560 11.096 1.00 98.62 102 ALA A C 1
ATOM 755 O O . ALA A 1 102 ? -4.852 2.979 11.429 1.00 98.62 102 ALA A O 1
ATOM 756 N N . ASN A 1 103 ? -3.628 4.862 11.327 1.00 98.56 103 ASN A N 1
ATOM 757 C CA . ASN A 1 103 ? -4.590 5.686 12.054 1.00 98.56 103 ASN A CA 1
ATOM 758 C C . ASN A 1 103 ? -5.926 5.804 11.310 1.00 98.56 103 ASN A C 1
ATOM 760 O O . ASN A 1 103 ? -6.981 5.682 11.929 1.00 98.56 103 ASN A O 1
ATOM 764 N N . GLN A 1 104 ? -5.892 6.000 9.989 1.00 98.62 104 GLN A N 1
ATOM 765 C CA . GLN A 1 104 ? -7.096 6.135 9.164 1.00 98.62 104 GLN A CA 1
ATOM 766 C C . GLN A 1 104 ? -8.001 4.897 9.226 1.00 98.62 104 GLN A C 1
ATOM 768 O O . GLN A 1 104 ? -9.222 5.038 9.256 1.00 98.62 104 GLN A O 1
ATOM 773 N N . PHE A 1 105 ? -7.421 3.694 9.246 1.00 98.50 105 PHE A N 1
ATOM 774 C CA . PHE A 1 105 ? -8.176 2.436 9.224 1.00 98.50 105 PHE A CA 1
ATOM 775 C C . PHE A 1 105 ? -8.242 1.722 10.584 1.00 98.50 105 PHE A C 1
ATOM 777 O O . PHE A 1 105 ? -8.816 0.638 10.671 1.00 98.50 105 PHE A O 1
ATOM 784 N N . GLY A 1 106 ? -7.683 2.307 11.649 1.00 98.00 106 GLY A N 1
ATOM 785 C CA . GLY A 1 106 ? -7.668 1.705 12.987 1.00 98.00 106 GLY A CA 1
ATOM 786 C C . GLY A 1 106 ? -6.804 0.442 13.086 1.00 98.00 106 GLY A C 1
ATOM 787 O O . GLY A 1 106 ? -7.137 -0.478 13.833 1.00 98.00 106 GLY A O 1
ATOM 788 N N . VAL A 1 107 ? -5.714 0.380 12.319 1.00 98.19 107 VAL A N 1
ATOM 789 C CA . VAL A 1 107 ? -4.733 -0.716 12.330 1.00 98.19 107 VAL A CA 1
ATOM 790 C C . VAL A 1 107 ? -3.525 -0.308 13.172 1.00 98.19 107 VAL A C 1
ATOM 792 O O . VAL A 1 107 ? -3.184 0.864 13.270 1.00 98.19 107 VAL A O 1
ATOM 795 N N . GLU A 1 108 ? -2.862 -1.273 13.801 1.00 97.69 108 GLU A N 1
ATOM 796 C CA . GLU A 1 108 ? -1.651 -1.022 14.582 1.00 97.69 108 GLU A CA 1
ATOM 797 C C . GLU A 1 108 ? -0.454 -0.729 13.651 1.00 97.69 108 GLU A C 1
ATOM 799 O O . GLU A 1 108 ? -0.214 -1.457 12.683 1.00 97.69 108 GLU A O 1
ATOM 804 N N . VAL A 1 109 ? 0.286 0.356 13.917 1.00 97.56 109 VAL A N 1
ATOM 805 C CA . VAL A 1 109 ? 1.378 0.829 13.041 1.00 97.56 109 VAL A CA 1
ATOM 806 C C . VAL A 1 109 ? 2.486 -0.222 12.925 1.00 97.56 109 VAL A C 1
ATOM 808 O O . VAL A 1 109 ? 2.948 -0.511 11.819 1.00 97.56 109 VAL A O 1
ATOM 811 N N . GLN A 1 110 ? 2.900 -0.834 14.040 1.00 96.62 110 GLN A N 1
ATOM 812 C CA . GLN A 1 110 ? 3.965 -1.840 14.049 1.00 96.62 110 GLN A CA 1
ATOM 813 C C . GLN A 1 110 ? 3.560 -3.123 13.319 1.00 96.62 110 GLN A C 1
ATOM 815 O O . GLN A 1 110 ? 4.422 -3.777 12.741 1.00 96.62 110 GLN A O 1
ATOM 820 N N . LEU A 1 111 ? 2.278 -3.482 13.280 1.00 97.12 111 LEU A N 1
ATOM 821 C CA . LEU A 1 111 ? 1.757 -4.610 12.514 1.00 97.12 111 LEU A CA 1
ATOM 822 C C . LEU A 1 111 ? 1.906 -4.360 11.012 1.00 97.12 111 LEU A C 1
ATOM 824 O O . LEU A 1 111 ? 2.419 -5.227 10.305 1.00 97.12 111 LEU A O 1
ATOM 828 N N . LEU A 1 112 ? 1.516 -3.177 10.528 1.00 97.94 112 LEU A N 1
ATOM 829 C CA . LEU A 1 112 ? 1.718 -2.785 9.128 1.00 97.94 112 LEU A CA 1
ATOM 830 C C . LEU A 1 112 ? 3.204 -2.798 8.754 1.00 97.94 112 LEU A C 1
ATOM 832 O O . LEU A 1 112 ? 3.574 -3.411 7.750 1.00 97.94 112 LEU A O 1
ATOM 836 N N . LYS A 1 113 ? 4.056 -2.197 9.596 1.00 98.12 113 LYS A N 1
ATOM 837 C CA . LYS A 1 113 ? 5.516 -2.194 9.406 1.00 98.12 113 LYS A CA 1
ATOM 838 C C . LYS A 1 113 ? 6.093 -3.608 9.396 1.00 98.12 113 LYS A C 1
ATOM 840 O O . LYS A 1 113 ? 6.877 -3.948 8.516 1.00 98.12 113 LYS A O 1
ATOM 845 N N . ARG A 1 114 ? 5.680 -4.460 10.338 1.00 97.69 114 ARG A N 1
ATOM 846 C CA . ARG A 1 114 ? 6.139 -5.853 10.443 1.00 97.69 114 ARG A CA 1
ATOM 847 C C . ARG A 1 114 ? 5.833 -6.643 9.183 1.00 97.69 114 ARG A C 1
ATOM 849 O O . ARG A 1 114 ? 6.718 -7.333 8.683 1.00 97.69 114 ARG A O 1
ATOM 856 N N . ILE A 1 115 ? 4.602 -6.535 8.682 1.00 98.38 115 ILE A N 1
ATOM 857 C CA . ILE A 1 115 ? 4.196 -7.234 7.465 1.00 98.38 115 ILE A CA 1
ATOM 858 C C . ILE A 1 115 ? 5.021 -6.716 6.284 1.00 98.38 115 ILE A C 1
ATOM 860 O O . ILE A 1 115 ? 5.652 -7.516 5.606 1.00 98.38 115 ILE A O 1
ATOM 864 N N . ALA A 1 116 ? 5.102 -5.399 6.087 1.00 98.44 116 ALA A N 1
ATOM 865 C CA . ALA A 1 116 ? 5.860 -4.812 4.981 1.00 98.44 116 ALA A CA 1
ATOM 866 C C . ALA A 1 116 ? 7.360 -5.174 5.008 1.00 98.44 116 ALA A C 1
ATOM 868 O O . ALA A 1 116 ? 7.963 -5.477 3.977 1.00 98.44 116 ALA A O 1
ATOM 869 N N . TRP A 1 117 ? 7.972 -5.195 6.195 1.00 98.12 117 TRP A N 1
ATOM 870 C CA . TRP A 1 117 ? 9.356 -5.637 6.353 1.00 98.12 117 TRP A CA 1
ATOM 871 C C . TRP A 1 117 ? 9.524 -7.120 6.011 1.00 98.12 117 TRP A C 1
ATOM 873 O O . TRP A 1 117 ? 10.453 -7.488 5.301 1.00 98.12 117 TRP A O 1
ATOM 883 N N . CYS A 1 118 ? 8.623 -7.970 6.502 1.00 97.88 118 CYS A N 1
ATOM 884 C CA . CYS A 1 118 ? 8.665 -9.408 6.256 1.00 97.88 118 CYS A CA 1
ATOM 885 C C . CYS A 1 118 ? 8.443 -9.764 4.777 1.00 97.88 118 CYS A C 1
ATOM 887 O O . CYS A 1 118 ? 9.100 -10.671 4.271 1.00 97.88 118 CYS A O 1
ATOM 889 N N . GLU A 1 119 ? 7.556 -9.043 4.089 1.00 98.12 119 GLU A N 1
ATOM 890 C CA . GLU A 1 119 ? 7.198 -9.315 2.695 1.00 98.12 119 GLU A CA 1
ATOM 891 C C . GLU A 1 119 ? 8.261 -8.840 1.701 1.00 98.12 119 GLU A C 1
ATOM 893 O O . GLU A 1 1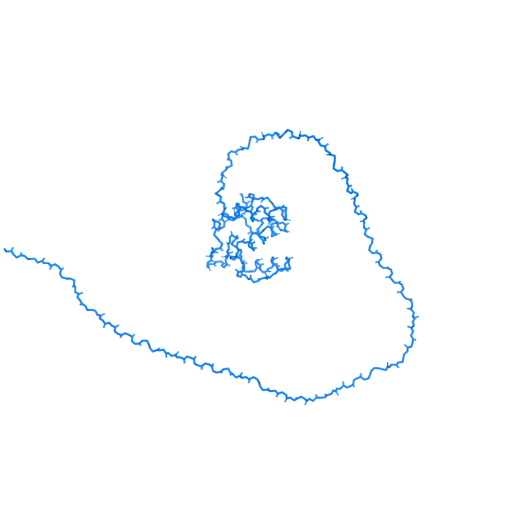19 ? 8.570 -9.550 0.742 1.00 98.12 119 GLU A O 1
ATOM 898 N N . SER A 1 120 ? 8.832 -7.650 1.908 1.00 98.38 120 SER A N 1
ATOM 899 C CA . SER A 1 120 ? 9.714 -7.048 0.903 1.00 98.38 120 SER A CA 1
ATOM 900 C C . SER A 1 120 ? 10.879 -6.237 1.455 1.00 98.38 120 SER A C 1
ATOM 902 O O . SER A 1 120 ? 11.587 -5.604 0.679 1.00 98.38 120 SER A O 1
ATOM 904 N N . HIS A 1 121 ? 11.097 -6.216 2.771 1.00 98.00 121 HIS A N 1
ATOM 905 C CA . HIS A 1 121 ? 12.063 -5.313 3.409 1.00 98.00 121 HIS A CA 1
ATOM 906 C C . HIS A 1 121 ? 11.811 -3.834 3.055 1.00 98.00 121 HIS A C 1
ATOM 908 O O . HIS A 1 121 ? 12.741 -3.054 2.875 1.00 98.00 121 HIS A O 1
ATOM 914 N N . TYR A 1 122 ? 10.533 -3.457 2.949 1.00 98.50 122 TYR A N 1
ATOM 915 C CA . TYR A 1 122 ? 10.067 -2.142 2.501 1.00 98.50 122 TYR A CA 1
ATOM 916 C C . TYR A 1 122 ? 10.358 -1.782 1.033 1.00 98.50 122 TYR A C 1
ATOM 918 O O . TYR A 1 122 ? 10.138 -0.640 0.651 1.00 98.50 122 TYR A O 1
ATOM 926 N N . HIS A 1 123 ? 10.795 -2.705 0.177 1.00 98.56 123 HIS A N 1
ATOM 927 C CA . HIS A 1 123 ? 11.007 -2.402 -1.241 1.00 98.56 123 HIS A CA 1
ATOM 928 C C . HIS A 1 123 ? 9.674 -2.405 -2.015 1.00 98.56 123 HIS A C 1
ATOM 930 O O . HIS A 1 123 ? 9.028 -3.458 -2.090 1.00 98.56 123 HIS A O 1
ATOM 936 N N . PRO A 1 124 ? 9.223 -1.267 -2.583 1.00 98.19 124 PRO A N 1
ATOM 937 C CA . PRO A 1 124 ? 7.953 -1.190 -3.306 1.00 98.19 124 PRO A CA 1
ATOM 938 C C . PRO A 1 124 ? 8.020 -1.813 -4.705 1.00 98.19 124 PRO A C 1
ATOM 940 O O . PRO A 1 124 ? 6.995 -2.202 -5.245 1.00 98.19 124 PRO A O 1
ATOM 943 N N . ASP A 1 125 ? 9.209 -1.969 -5.279 1.00 97.69 125 ASP A N 1
ATOM 944 C CA . ASP A 1 125 ? 9.469 -2.590 -6.581 1.00 97.69 125 ASP A CA 1
ATOM 945 C C . ASP A 1 125 ? 9.657 -4.117 -6.500 1.00 97.69 125 ASP A C 1
ATOM 947 O O . ASP A 1 125 ? 9.908 -4.777 -7.510 1.00 97.69 125 ASP A O 1
ATOM 951 N N . SER A 1 126 ? 9.503 -4.703 -5.307 1.00 98.12 126 SER A N 1
ATOM 952 C CA . SER A 1 126 ? 9.615 -6.150 -5.112 1.00 98.12 126 SER A CA 1
ATOM 953 C C . SER A 1 126 ? 8.583 -6.912 -5.932 1.00 98.12 126 SER A C 1
ATOM 955 O O . SER A 1 126 ? 7.394 -6.592 -5.924 1.00 98.12 126 SER A O 1
ATOM 957 N N . TYR A 1 127 ? 9.048 -7.946 -6.635 1.00 98.31 127 TYR A N 1
ATOM 958 C CA . TYR A 1 127 ? 8.210 -8.799 -7.466 1.00 98.31 127 TYR A CA 1
ATOM 959 C C . TYR A 1 127 ? 8.653 -10.259 -7.403 1.00 98.31 127 TYR A C 1
ATOM 961 O O . TYR A 1 127 ? 9.782 -10.613 -7.752 1.00 98.31 127 TYR A O 1
ATOM 969 N N . ASN A 1 128 ? 7.728 -11.137 -7.021 1.00 96.88 128 ASN A N 1
ATOM 970 C CA . ASN A 1 128 ? 7.927 -12.578 -7.080 1.00 96.88 128 ASN A CA 1
ATOM 971 C C . ASN A 1 128 ? 7.337 -13.138 -8.382 1.00 96.88 128 ASN A C 1
ATOM 973 O O . ASN A 1 128 ? 6.123 -13.320 -8.494 1.00 96.88 128 ASN A O 1
ATOM 977 N N . ARG A 1 129 ? 8.212 -13.488 -9.334 1.00 93.81 129 ARG A N 1
ATOM 978 C CA . ARG A 1 129 ? 7.831 -14.051 -10.645 1.00 93.81 129 ARG A CA 1
ATOM 979 C C . ARG A 1 129 ? 7.049 -15.363 -10.556 1.00 93.81 129 ARG A C 1
ATOM 981 O O . ARG A 1 129 ? 6.197 -15.606 -11.398 1.00 93.81 129 ARG A O 1
ATOM 988 N N . SER A 1 130 ? 7.338 -16.199 -9.558 1.00 92.81 130 SER A N 1
ATOM 989 C CA . SER A 1 130 ? 6.704 -17.516 -9.409 1.00 92.81 130 SER A CA 1
ATOM 990 C C . SER A 1 130 ? 5.239 -17.400 -8.973 1.00 92.81 130 SER A C 1
ATOM 992 O O . SER A 1 130 ? 4.387 -18.156 -9.427 1.00 92.81 130 SER A O 1
ATOM 994 N N . GLY A 1 131 ? 4.933 -16.419 -8.116 1.00 89.62 131 GLY A N 1
ATOM 995 C CA . GLY A 1 131 ? 3.593 -16.234 -7.545 1.00 89.62 131 GLY A CA 1
ATOM 996 C C . GLY A 1 131 ? 2.815 -15.018 -8.055 1.00 89.62 131 GLY A C 1
ATOM 997 O O . GLY A 1 131 ? 1.657 -14.844 -7.683 1.00 89.62 131 GLY A O 1
ATOM 998 N N . GLY A 1 132 ? 3.428 -14.156 -8.870 1.00 96.19 132 GLY A N 1
ATOM 999 C CA . GLY A 1 132 ? 2.801 -12.921 -9.349 1.00 96.19 132 GLY A CA 1
ATOM 1000 C C . GLY A 1 132 ? 2.469 -11.919 -8.235 1.00 96.19 132 GLY A C 1
ATOM 1001 O O . GLY A 1 132 ? 1.553 -11.109 -8.390 1.00 96.19 132 GLY A O 1
ATOM 1002 N N . TYR A 1 133 ? 3.182 -11.996 -7.111 1.00 98.12 133 TYR A N 1
ATOM 1003 C CA . TYR A 1 133 ? 3.052 -11.076 -5.984 1.00 98.12 133 TYR A CA 1
ATOM 1004 C C . TYR A 1 133 ? 3.962 -9.876 -6.199 1.00 98.12 133 TYR A C 1
ATOM 1006 O O . TYR A 1 133 ? 5.111 -10.056 -6.606 1.00 98.12 133 TYR A O 1
ATOM 1014 N N . GLY A 1 134 ? 3.460 -8.675 -5.932 1.00 98.50 134 GLY A N 1
ATOM 1015 C CA . GLY A 1 134 ? 4.248 -7.462 -6.102 1.00 98.50 134 GLY A CA 1
ATOM 1016 C C . GLY A 1 134 ? 3.965 -6.405 -5.054 1.00 98.50 134 GLY A C 1
ATOM 1017 O O . GLY A 1 134 ? 2.904 -6.407 -4.417 1.00 98.50 134 GLY A O 1
ATOM 1018 N N . GLY A 1 135 ? 4.906 -5.481 -4.925 1.00 98.56 135 GLY A N 1
ATOM 1019 C CA . GLY A 1 135 ? 4.783 -4.352 -4.026 1.00 98.56 135 GLY A CA 1
ATOM 1020 C C . GLY A 1 135 ? 5.334 -4.606 -2.635 1.00 98.56 135 GLY A C 1
ATOM 1021 O O . GLY A 1 135 ? 5.711 -5.718 -2.267 1.00 98.56 135 GLY A O 1
ATOM 1022 N N . ILE A 1 136 ? 5.258 -3.561 -1.816 1.00 98.69 136 ILE A N 1
ATOM 1023 C CA . ILE A 1 136 ? 5.749 -3.576 -0.435 1.00 98.69 136 ILE A CA 1
ATOM 1024 C C . ILE A 1 136 ? 5.015 -4.584 0.480 1.00 98.69 136 ILE A C 1
ATOM 1026 O O . ILE A 1 136 ? 5.522 -4.982 1.521 1.00 98.69 136 ILE A O 1
ATOM 1030 N N . PHE A 1 137 ? 3.818 -5.023 0.078 1.00 98.69 137 PHE A N 1
ATOM 1031 C CA . PHE A 1 137 ? 2.996 -6.018 0.784 1.00 98.69 137 PHE A CA 1
ATOM 1032 C C . PHE A 1 137 ? 2.809 -7.322 0.010 1.00 98.69 137 PHE A C 1
ATOM 1034 O O . PHE A 1 137 ? 1.992 -8.151 0.421 1.00 98.69 137 PHE A O 1
ATOM 1041 N N . GLN A 1 138 ? 3.507 -7.481 -1.121 1.00 98.56 138 GLN A N 1
ATOM 1042 C CA . GLN A 1 138 ? 3.432 -8.680 -1.954 1.00 98.56 138 GLN A CA 1
ATOM 1043 C C . GLN A 1 138 ? 1.979 -9.066 -2.293 1.00 98.56 138 GLN A C 1
ATOM 1045 O O . GLN A 1 138 ? 1.551 -10.208 -2.137 1.00 98.56 138 GLN A O 1
ATOM 1050 N N . PHE A 1 139 ? 1.182 -8.111 -2.779 1.00 98.50 139 PHE A N 1
ATOM 1051 C CA . PHE A 1 139 ? -0.188 -8.386 -3.215 1.00 98.50 139 PHE A CA 1
ATOM 1052 C C . PHE A 1 139 ? -0.201 -9.197 -4.515 1.00 98.50 139 PHE A C 1
ATOM 1054 O O . PHE A 1 139 ? 0.471 -8.842 -5.486 1.00 98.50 139 PHE A O 1
ATOM 1061 N N . SER A 1 140 ? -1.048 -10.229 -4.592 1.00 98.00 140 SER A N 1
ATOM 1062 C CA . SER A 1 140 ? -1.405 -10.823 -5.887 1.00 98.00 140 SER A CA 1
ATOM 1063 C C . SER A 1 140 ? -2.294 -9.865 -6.688 1.00 98.00 140 SER A C 1
ATOM 1065 O O . SER A 1 140 ? -3.044 -9.075 -6.106 1.00 98.00 140 SER A O 1
ATOM 1067 N N . SER A 1 141 ? -2.280 -9.957 -8.026 1.00 98.25 141 SER A N 1
ATOM 1068 C CA . SER A 1 141 ? -3.148 -9.130 -8.891 1.00 98.25 141 SER A CA 1
ATOM 1069 C C . SER A 1 141 ? -4.631 -9.245 -8.520 1.00 98.25 141 SER A C 1
ATOM 1071 O O . SER A 1 141 ? -5.339 -8.243 -8.462 1.00 98.25 141 SER A O 1
ATOM 1073 N N . SER A 1 142 ? -5.109 -10.458 -8.232 1.00 98.00 142 SER A N 1
ATOM 1074 C CA . SER A 1 142 ? -6.514 -10.709 -7.889 1.00 98.00 142 SER A CA 1
ATOM 1075 C C . SER A 1 142 ? -6.898 -10.128 -6.524 1.00 98.00 142 SER A C 1
ATOM 1077 O O . SER A 1 142 ? -7.966 -9.521 -6.376 1.00 98.00 142 SER A O 1
ATOM 1079 N N . THR A 1 143 ? -6.021 -10.262 -5.525 1.00 98.06 143 THR A N 1
ATOM 1080 C CA . THR A 1 143 ? -6.237 -9.687 -4.189 1.00 98.06 143 THR A CA 1
ATOM 1081 C C . THR A 1 143 ? -6.220 -8.168 -4.248 1.00 98.06 143 THR A C 1
ATOM 1083 O O . THR A 1 143 ? -7.084 -7.533 -3.645 1.00 98.06 143 THR A O 1
ATOM 1086 N N . TRP A 1 144 ? -5.289 -7.589 -5.008 1.00 98.69 144 TRP A N 1
ATOM 1087 C CA . TRP A 1 144 ? -5.232 -6.150 -5.242 1.00 98.69 144 TRP A CA 1
ATOM 1088 C C . TRP A 1 144 ? -6.543 -5.638 -5.832 1.00 98.69 144 TRP A C 1
ATOM 1090 O O . TRP A 1 144 ? -7.245 -4.844 -5.211 1.00 98.69 144 TRP A O 1
ATOM 1100 N N . GLN A 1 145 ? -6.925 -6.176 -6.989 1.00 98.81 145 GLN A N 1
ATOM 1101 C CA . GLN A 1 145 ? -8.114 -5.755 -7.719 1.00 98.81 145 GLN A CA 1
ATOM 1102 C C . GLN A 1 145 ? -9.393 -5.868 -6.881 1.00 98.81 145 GLN A C 1
ATOM 1104 O O . GLN A 1 145 ? -10.217 -4.957 -6.882 1.00 98.81 145 GLN A O 1
ATOM 1109 N N . SER A 1 146 ? -9.581 -6.977 -6.157 1.00 98.56 146 SER A N 1
ATOM 1110 C CA . SER A 1 146 ? -10.763 -7.157 -5.301 1.00 98.56 146 SER A CA 1
ATOM 1111 C C . SER A 1 146 ? -10.787 -6.182 -4.126 1.00 98.56 146 SER A C 1
ATOM 1113 O O . SER A 1 146 ? -11.835 -5.616 -3.827 1.00 98.56 146 SER A O 1
ATOM 1115 N N . THR A 1 147 ? -9.638 -5.947 -3.494 1.00 98.69 147 THR A N 1
ATOM 1116 C CA . THR A 1 147 ? -9.522 -5.022 -2.362 1.00 98.69 147 THR A CA 1
ATOM 1117 C C . THR A 1 147 ? -9.760 -3.582 -2.814 1.00 98.69 147 THR A C 1
ATOM 1119 O O . THR A 1 147 ? -10.571 -2.886 -2.215 1.00 98.69 147 THR A O 1
ATOM 1122 N N . ARG A 1 148 ? -9.149 -3.157 -3.925 1.00 98.75 148 ARG A N 1
ATOM 1123 C CA . ARG A 1 148 ? -9.329 -1.815 -4.500 1.00 98.75 148 ARG A CA 1
ATOM 1124 C C . ARG A 1 148 ? -10.760 -1.550 -4.951 1.00 98.75 148 ARG A C 1
ATOM 1126 O O . ARG A 1 148 ? -11.292 -0.484 -4.661 1.00 98.75 148 ARG A O 1
ATOM 1133 N N . ARG A 1 149 ? -11.428 -2.541 -5.556 1.00 98.75 149 ARG A N 1
ATOM 1134 C CA . ARG A 1 149 ? -12.867 -2.451 -5.857 1.00 98.75 149 ARG A CA 1
ATOM 1135 C C . ARG A 1 149 ? -13.707 -2.254 -4.598 1.00 98.75 149 ARG A C 1
ATOM 1137 O O . ARG A 1 149 ? -14.607 -1.426 -4.611 1.00 98.75 149 ARG A O 1
ATOM 1144 N N . ALA A 1 150 ? -13.397 -2.962 -3.511 1.00 98.56 150 ALA A N 1
ATOM 1145 C CA . ALA A 1 150 ? -14.090 -2.775 -2.235 1.00 98.56 150 ALA A CA 1
ATOM 1146 C C . ALA A 1 150 ? -13.838 -1.387 -1.612 1.00 98.56 150 ALA A C 1
ATOM 1148 O O . ALA A 1 150 ? -14.688 -0.890 -0.881 1.00 98.56 150 ALA A O 1
ATOM 1149 N N . MET A 1 151 ? -12.705 -0.750 -1.925 1.00 98.44 151 MET A N 1
ATOM 1150 C CA . MET A 1 151 ? -12.411 0.638 -1.546 1.00 98.44 151 MET A CA 1
ATOM 1151 C C . MET A 1 151 ? -13.070 1.675 -2.470 1.00 98.44 151 MET A C 1
ATOM 1153 O O . MET A 1 151 ? -13.039 2.859 -2.153 1.00 98.44 151 MET A O 1
ATOM 1157 N N . GLY A 1 152 ? -13.619 1.267 -3.621 1.00 98.50 152 GLY A N 1
ATOM 1158 C CA . GLY A 1 152 ? -14.084 2.194 -4.657 1.00 98.50 152 GLY A CA 1
ATOM 1159 C C . GLY A 1 152 ? -12.949 2.946 -5.365 1.00 98.50 152 GLY A C 1
ATOM 1160 O O . GLY A 1 152 ? -13.157 4.064 -5.826 1.00 98.50 152 GLY A O 1
ATOM 1161 N N . LEU A 1 153 ? -11.749 2.360 -5.431 1.00 98.62 153 LEU A N 1
ATOM 1162 C CA . LEU A 1 153 ? -10.553 2.966 -6.028 1.00 98.62 153 LEU A CA 1
ATOM 1163 C C . LEU A 1 153 ? -10.075 2.194 -7.268 1.00 98.62 153 LEU A C 1
ATOM 1165 O O . LEU A 1 153 ? -10.491 1.056 -7.495 1.00 98.62 153 LEU A O 1
ATOM 1169 N N . ASP A 1 154 ? -9.161 2.793 -8.044 1.00 98.62 154 ASP A N 1
ATOM 1170 C CA . ASP A 1 154 ? -8.588 2.183 -9.255 1.00 98.62 154 ASP A CA 1
ATOM 1171 C C . ASP A 1 154 ? -8.021 0.775 -8.961 1.00 98.62 154 ASP A C 1
ATOM 1173 O O . ASP A 1 154 ? -7.118 0.646 -8.120 1.00 98.62 154 ASP A O 1
ATOM 1177 N N . PRO A 1 155 ? -8.545 -0.287 -9.609 1.00 98.69 155 PRO A N 1
ATOM 1178 C CA . PRO A 1 155 ? -8.102 -1.656 -9.401 1.00 98.69 155 PRO A CA 1
ATOM 1179 C C . PRO A 1 155 ? -6.880 -2.055 -10.238 1.00 98.69 155 PRO A C 1
ATOM 1181 O O . PRO A 1 155 ? -6.516 -3.232 -10.194 1.00 98.69 155 PRO A O 1
ATOM 1184 N N . ASN A 1 156 ? -6.248 -1.148 -10.992 1.00 98.69 156 ASN A N 1
ATOM 1185 C CA . ASN A 1 156 ? -5.056 -1.453 -11.782 1.00 98.69 156 ASN A CA 1
ATOM 1186 C C . ASN A 1 156 ? -3.975 -2.136 -10.912 1.00 98.69 156 ASN A C 1
ATOM 1188 O O . ASN A 1 156 ? -3.487 -1.512 -9.967 1.00 98.69 156 ASN A O 1
ATOM 1192 N N . PRO A 1 157 ? -3.594 -3.401 -11.199 1.00 98.19 157 PRO A N 1
ATOM 1193 C CA . PRO A 1 157 ? -2.639 -4.149 -10.388 1.00 98.19 157 PRO A CA 1
ATOM 1194 C C . PRO A 1 157 ? -1.246 -3.529 -10.331 1.00 98.19 157 PRO A C 1
ATOM 1196 O O . PRO A 1 157 ? -0.532 -3.821 -9.379 1.00 98.19 157 PRO A O 1
ATOM 1199 N N . ASP A 1 158 ? -0.857 -2.678 -11.277 1.00 98.38 158 ASP A N 1
ATOM 1200 C CA . ASP A 1 158 ? 0.475 -2.063 -11.270 1.00 98.38 158 ASP A CA 1
ATOM 1201 C C . ASP A 1 158 ? 0.630 -1.012 -10.163 1.00 98.38 158 ASP A C 1
ATOM 1203 O O . ASP A 1 158 ? 1.733 -0.771 -9.678 1.00 98.38 158 ASP A O 1
ATOM 1207 N N . LEU A 1 159 ? -0.480 -0.477 -9.648 1.00 98.69 159 LEU A N 1
ATOM 1208 C CA . LEU A 1 159 ? -0.468 0.436 -8.503 1.00 98.69 159 LEU A CA 1
ATOM 1209 C C . LEU A 1 159 ? -0.005 -0.230 -7.198 1.00 98.69 159 LEU A C 1
ATOM 1211 O O . LEU A 1 159 ? 0.278 0.467 -6.230 1.00 98.69 159 LEU A O 1
ATOM 1215 N N . ARG A 1 160 ? 0.126 -1.563 -7.145 1.00 98.50 160 ARG A N 1
ATOM 1216 C CA . ARG A 1 160 ? 0.728 -2.245 -5.984 1.00 98.50 160 ARG A CA 1
ATOM 1217 C C . ARG A 1 160 ? 2.212 -1.927 -5.801 1.00 98.50 160 ARG A C 1
ATOM 1219 O O . ARG A 1 160 ? 2.728 -2.138 -4.709 1.00 98.50 160 ARG A O 1
ATOM 1226 N N . PHE A 1 161 ? 2.883 -1.458 -6.854 1.00 98.75 161 PHE A N 1
ATOM 1227 C CA . PHE A 1 161 ? 4.283 -1.034 -6.807 1.00 98.75 161 PHE A CA 1
ATOM 1228 C C . PHE A 1 161 ? 4.441 0.435 -6.385 1.00 98.75 161 PHE A C 1
ATOM 1230 O O . PHE A 1 161 ? 5.559 0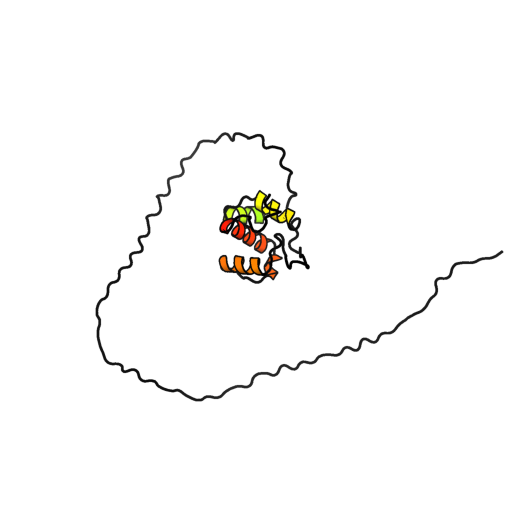.910 -6.212 1.00 98.75 161 PHE A O 1
ATOM 1237 N N . ASP A 1 162 ? 3.333 1.151 -6.184 1.00 98.69 162 ASP A N 1
ATOM 1238 C CA . ASP A 1 162 ? 3.334 2.450 -5.525 1.00 98.69 162 ASP A CA 1
ATOM 1239 C C . ASP A 1 162 ? 3.213 2.252 -4.005 1.00 98.69 162 ASP A C 1
ATOM 1241 O O . ASP A 1 162 ? 2.280 1.607 -3.515 1.00 98.69 162 ASP A O 1
ATOM 1245 N N . ALA A 1 163 ? 4.177 2.779 -3.247 1.00 98.62 163 ALA A N 1
ATOM 1246 C CA . ALA A 1 163 ? 4.253 2.555 -1.804 1.00 98.62 163 ALA A CA 1
ATOM 1247 C C . ALA A 1 163 ? 3.040 3.132 -1.057 1.00 98.62 163 ALA A C 1
ATOM 1249 O O . ALA A 1 163 ? 2.509 2.476 -0.161 1.00 98.62 163 ALA A O 1
ATOM 1250 N N . GLU A 1 164 ? 2.570 4.322 -1.435 1.00 98.81 164 GLU A N 1
ATOM 1251 C CA . GLU A 1 164 ? 1.416 4.966 -0.806 1.00 98.81 164 GLU A CA 1
ATOM 1252 C C . GLU A 1 164 ? 0.145 4.152 -1.046 1.00 98.81 164 GLU A C 1
ATOM 1254 O O . GLU A 1 164 ? -0.549 3.773 -0.093 1.00 98.81 164 GLU A O 1
ATOM 1259 N N . GLN A 1 165 ? -0.121 3.799 -2.306 1.00 98.81 165 GLN A N 1
ATOM 1260 C CA . GLN A 1 165 ? -1.279 2.988 -2.669 1.00 98.81 165 GLN A CA 1
ATOM 1261 C C . GLN A 1 165 ? -1.230 1.617 -1.993 1.00 98.81 165 GLN A C 1
ATOM 1263 O O . GLN A 1 165 ? -2.265 1.125 -1.528 1.00 98.81 165 GLN A O 1
ATOM 1268 N N . ALA A 1 166 ? -0.054 0.995 -1.912 1.00 98.81 166 ALA A N 1
ATOM 1269 C CA . ALA A 1 166 ? 0.105 -0.311 -1.294 1.00 98.81 166 ALA A CA 1
ATOM 1270 C C . ALA A 1 166 ? -0.103 -0.276 0.226 1.00 98.81 166 ALA A C 1
ATOM 1272 O O . ALA A 1 166 ? -0.834 -1.124 0.743 1.00 98.81 166 ALA A O 1
ATOM 1273 N N . ILE A 1 167 ? 0.458 0.714 0.930 1.00 98.94 167 ILE A N 1
ATOM 1274 C CA . ILE A 1 167 ? 0.276 0.884 2.382 1.00 98.94 167 ILE A CA 1
ATOM 1275 C C . ILE A 1 167 ? -1.184 1.182 2.719 1.00 98.94 167 ILE A C 1
ATOM 1277 O O . ILE A 1 167 ? -1.754 0.521 3.592 1.00 98.94 167 ILE A O 1
ATOM 1281 N N . MET A 1 168 ? -1.823 2.094 1.985 1.00 98.88 168 MET A N 1
ATOM 1282 C CA . MET A 1 168 ? -3.246 2.389 2.152 1.00 98.88 168 MET A CA 1
ATOM 1283 C C . MET A 1 168 ? -4.112 1.135 1.950 1.00 98.88 168 MET A C 1
ATOM 1285 O O . MET A 1 168 ? -4.992 0.831 2.758 1.00 98.88 168 MET A O 1
ATOM 1289 N N . THR A 1 169 ? -3.848 0.381 0.880 1.00 98.88 169 THR A N 1
ATOM 1290 C CA . THR A 1 169 ? -4.631 -0.812 0.525 1.00 98.88 169 THR A CA 1
ATOM 1291 C C . THR A 1 169 ? -4.425 -1.943 1.536 1.00 98.88 169 THR A C 1
ATOM 1293 O O . THR A 1 169 ? -5.385 -2.633 1.887 1.00 98.88 169 THR A O 1
ATOM 1296 N N . ALA A 1 170 ? -3.208 -2.124 2.057 1.00 98.81 170 ALA A N 1
ATOM 1297 C CA . ALA A 1 170 ? -2.922 -3.089 3.118 1.00 98.81 170 ALA A CA 1
ATOM 1298 C C . ALA A 1 170 ? -3.616 -2.730 4.432 1.00 98.81 170 ALA A C 1
ATOM 1300 O O . ALA A 1 170 ? -4.245 -3.599 5.039 1.00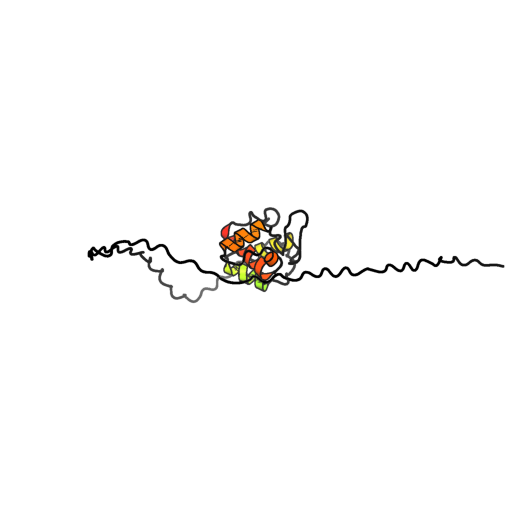 98.81 170 ALA A O 1
ATOM 1301 N N . ALA A 1 171 ? -3.581 -1.458 4.832 1.00 98.81 171 ALA A N 1
ATOM 1302 C CA . ALA A 1 171 ? -4.272 -0.992 6.029 1.00 98.81 171 ALA A CA 1
ATOM 1303 C C . ALA A 1 171 ? -5.786 -1.253 5.934 1.00 98.81 171 ALA A C 1
ATOM 1305 O O . ALA A 1 171 ? -6.362 -1.877 6.827 1.00 98.81 171 ALA A O 1
ATOM 1306 N N . PHE A 1 172 ? -6.415 -0.902 4.807 1.00 98.81 172 PHE A N 1
ATOM 1307 C CA . PHE A 1 172 ? -7.821 -1.230 4.560 1.00 98.81 172 PHE A CA 1
ATOM 1308 C C . PHE A 1 172 ? -8.086 -2.743 4.596 1.00 98.81 172 PHE A C 1
ATOM 1310 O O . PHE A 1 172 ? -9.039 -3.197 5.231 1.00 98.81 172 PHE A O 1
ATOM 1317 N N . LYS A 1 173 ? -7.240 -3.548 3.939 1.00 98.56 173 LYS A N 1
ATOM 1318 C CA . LYS A 1 173 ? -7.402 -5.009 3.883 1.00 98.56 173 LYS A CA 1
ATOM 1319 C C . LYS A 1 173 ? -7.381 -5.640 5.274 1.00 98.56 173 LYS A C 1
ATOM 1321 O O . LYS A 1 173 ? -8.205 -6.515 5.551 1.00 98.56 173 LYS A O 1
ATOM 1326 N N . ILE A 1 174 ? -6.466 -5.186 6.131 1.00 98.56 174 ILE A N 1
ATOM 1327 C CA . ILE A 1 174 ? -6.352 -5.641 7.519 1.00 98.56 174 ILE A CA 1
ATOM 1328 C C . ILE A 1 174 ? -7.575 -5.198 8.326 1.00 98.56 174 ILE A C 1
ATOM 1330 O O . ILE A 1 174 ? -8.145 -6.018 9.041 1.00 98.56 174 ILE A O 1
ATOM 1334 N N . ALA A 1 175 ? -8.025 -3.952 8.181 1.00 98.44 175 ALA A N 1
ATOM 1335 C CA . ALA A 1 175 ? -9.211 -3.465 8.884 1.00 98.44 175 ALA A CA 1
ATOM 1336 C C . ALA A 1 175 ? -10.490 -4.228 8.490 1.00 98.44 175 ALA A C 1
ATOM 1338 O O . ALA A 1 175 ? -11.315 -4.540 9.345 1.00 98.44 175 ALA A O 1
ATOM 1339 N N . ALA A 1 176 ? -10.640 -4.575 7.208 1.00 97.38 176 ALA A N 1
ATOM 1340 C CA . ALA A 1 176 ? -11.832 -5.248 6.696 1.00 97.38 176 ALA A CA 1
ATOM 1341 C C . ALA A 1 176 ? -11.848 -6.770 6.938 1.00 97.38 176 ALA A C 1
ATOM 1343 O O . ALA A 1 176 ? -12.917 -7.352 7.115 1.00 97.38 176 ALA A O 1
ATOM 1344 N N . GLY A 1 177 ? -10.689 -7.438 6.898 1.00 94.06 177 GLY A N 1
ATOM 1345 C CA . GLY A 1 177 ? -10.603 -8.908 6.894 1.00 94.06 177 GLY A CA 1
ATOM 1346 C C . GLY A 1 177 ? -9.584 -9.512 7.860 1.00 94.06 177 GLY A C 1
ATOM 1347 O O . GLY A 1 177 ? -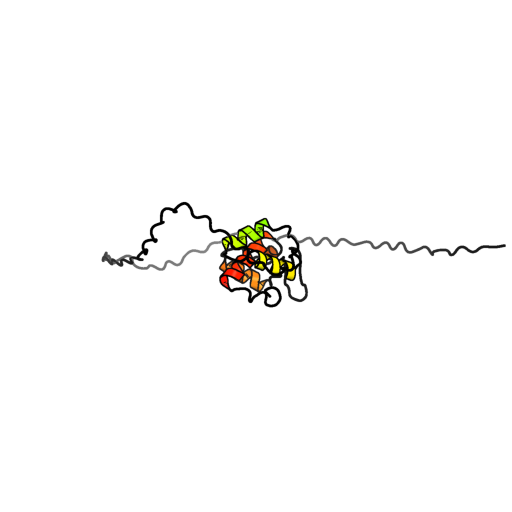9.397 -10.733 7.875 1.00 94.06 177 GLY A O 1
ATOM 1348 N N . GLY A 1 178 ? -8.912 -8.681 8.654 1.00 94.88 178 GLY A N 1
ATOM 1349 C CA . GLY A 1 178 ? -7.809 -9.081 9.515 1.00 94.88 178 GLY A CA 1
ATOM 1350 C C . GLY A 1 178 ? -6.546 -9.459 8.739 1.00 94.88 178 GLY A C 1
ATOM 1351 O O . GLY A 1 178 ? -6.395 -9.223 7.541 1.00 94.88 178 GLY A O 1
ATOM 1352 N N . VAL A 1 179 ? -5.619 -10.104 9.440 1.00 96.00 179 VAL A N 1
ATOM 1353 C CA . VAL A 1 179 ? -4.267 -10.400 8.937 1.00 96.00 179 VAL A CA 1
ATOM 1354 C C . VAL A 1 179 ? -4.152 -11.708 8.148 1.00 96.00 179 VAL A C 1
ATOM 1356 O O . VAL A 1 179 ? -3.058 -12.119 7.777 1.00 96.00 179 VAL A O 1
ATOM 1359 N N . ARG A 1 180 ? -5.270 -12.389 7.864 1.00 94.88 180 ARG A N 1
ATOM 1360 C CA . ARG A 1 180 ? -5.277 -13.737 7.258 1.00 94.88 180 ARG A CA 1
ATOM 1361 C C . ARG A 1 180 ? -4.666 -13.798 5.855 1.00 94.88 180 ARG A C 1
ATOM 1363 O O . ARG A 1 180 ? -4.314 -14.885 5.414 1.00 94.88 180 ARG A O 1
ATOM 1370 N N . ALA A 1 181 ? -4.552 -12.660 5.171 1.00 94.62 181 ALA A N 1
ATOM 1371 C CA . ALA A 1 181 ? -3.855 -12.564 3.891 1.00 94.62 181 ALA A CA 1
ATOM 1372 C C . ALA A 1 181 ? -2.322 -12.691 4.027 1.00 94.62 181 ALA A C 1
ATOM 1374 O O . ALA A 1 181 ? -1.671 -13.028 3.045 1.00 94.62 181 ALA A O 1
ATOM 1375 N N . TRP A 1 182 ? -1.769 -12.512 5.234 1.00 97.12 182 TRP A N 1
ATOM 1376 C CA . TRP A 1 182 ? -0.333 -12.578 5.536 1.00 97.12 182 TRP A CA 1
ATOM 1377 C C . TRP A 1 182 ? -0.029 -13.579 6.671 1.00 97.12 182 TRP A C 1
ATOM 1379 O O . TRP A 1 182 ? 0.527 -13.203 7.701 1.00 97.12 182 TRP A O 1
ATOM 1389 N N . PRO A 1 183 ? -0.370 -14.877 6.527 1.00 94.88 183 PRO A N 1
ATOM 1390 C CA . PRO A 1 183 ? -0.338 -15.852 7.629 1.00 94.88 183 PRO A CA 1
ATOM 1391 C C . PRO A 1 183 ? 1.061 -16.128 8.206 1.00 94.88 183 PRO A C 1
ATOM 1393 O O . PRO A 1 183 ? 1.179 -16.654 9.319 1.00 94.88 183 PRO A O 1
ATOM 1396 N N . VAL A 1 184 ? 2.111 -15.830 7.437 1.00 95.62 184 VAL A N 1
ATOM 1397 C CA . VAL A 1 184 ? 3.513 -15.955 7.854 1.00 95.62 184 VAL A CA 1
ATOM 1398 C C . VAL A 1 184 ? 3.999 -14.649 8.478 1.00 95.62 184 VAL A C 1
ATOM 1400 O O . VAL A 1 184 ? 4.565 -14.670 9.568 1.00 95.62 184 VAL A O 1
ATOM 1403 N N . CYS A 1 185 ? 3.726 -13.521 7.823 1.00 95.88 185 CYS A N 1
ATOM 1404 C CA . CYS A 1 185 ? 4.268 -12.215 8.188 1.00 95.88 185 CYS A CA 1
ATOM 1405 C C . CYS A 1 185 ? 3.477 -11.457 9.265 1.00 95.88 185 CYS A C 1
ATOM 1407 O O . CYS A 1 185 ? 3.943 -10.432 9.759 1.00 95.88 185 CYS A O 1
ATOM 1409 N N . SER A 1 186 ? 2.314 -11.963 9.681 1.00 91.38 186 SER A N 1
ATOM 1410 C CA . SER A 1 186 ? 1.500 -11.365 10.747 1.00 91.38 186 SER A CA 1
ATOM 1411 C C . SER A 1 186 ? 1.775 -11.908 12.155 1.00 91.38 186 SER A C 1
ATOM 1413 O O . SER A 1 186 ? 0.980 -11.651 13.060 1.00 91.38 186 SER A O 1
ATOM 1415 N N . ARG A 1 187 ? 2.802 -12.747 12.325 1.00 85.19 187 ARG A N 1
ATOM 1416 C CA . ARG A 1 187 ? 3.098 -13.440 13.590 1.00 85.19 187 ARG A CA 1
ATOM 1417 C C . ARG A 1 187 ? 3.970 -12.618 14.540 1.00 85.19 187 ARG A C 1
ATOM 1419 O O . ARG A 1 187 ? 4.703 -11.706 14.090 1.00 85.19 187 ARG A O 1
#

Radius of gyration: 33.01 Å; chains: 1; bounding box: 125×36×78 Å